Protein AF-0000000067796272 (afdb_homodimer)

InterPro domains:
  IPR003115 ParB-like, N-terminal domain [PF02195] (10-106)
  IPR003115 ParB-like, N-terminal domain [SM00470] (11-112)
  IPR016692 Sulfiredoxin [PIRSF017267] (1-113)
  IPR016692 Sulfiredoxin [PTHR21348] (9-110)
  IPR036086 ParB/Sulfiredoxin superfamily [SSF110849] (2-108)

pLDDT: mean 89.64, std 15.95, range [30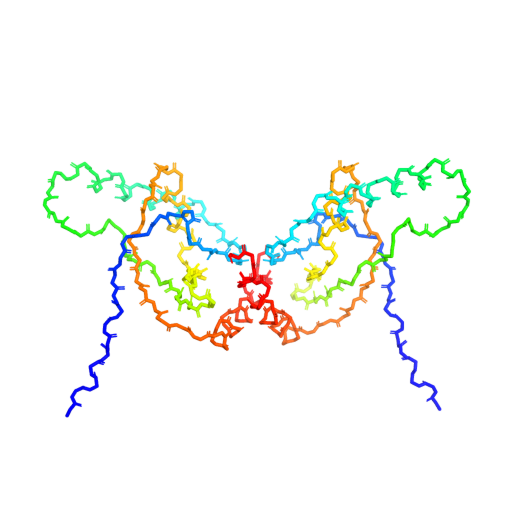.0, 98.56]

Secondary structure (DSSP, 8-state):
--------EEEEEEGGGEE--SPP---HHHHHHHHHHHHHHHH--------SSPPPEEEEEEETTEEEEE-SS-HHHHHHHHHTT-SEEEEEEEE--HHHHHHHHHHTHHHHHH--/--------EEEEEEGGGEE--SPP---HHHHHHHHHHHHHHHH--------SSPPPEEEEEEETTEEEEE-SS-HHHHHHHHHTT-SEEEEEEEE--HHHHHHHHHHTHHHHHH--

Foldseek 3Di:
DPPPPVFQDKDKDFLVQEDEPDDDDDDVVLLVVLLVLQVVVVPPPDPDPDHSDDAAEWEWEDDPNDIGIYGHDPVSVSVSCVVVVHGIGIHGYDYDDVVVVVVSVVVCVVVVVVSD/DPPPPVFQDKDKDFLVQEDEPDDDDDDVVLLVVLLVQQVVVVPPPDPDPDHSDDAAEWEWEDDPNDIGIYGHDDVSVSVSCVVVVHGIGMHGYDYDYVVVVVVSVVVCVVVVVVSD

Nearest PDB structures (foldseek):
  7lj1-assembly1_a  TM=8.981E-01  e=4.950E-09  Homo sapiens
  2rii-assembly1_X  TM=8.861E-01  e=3.570E-09  Homo sapiens
  3hy2-assembly1_Y  TM=8.897E-01  e=7.328E-09  Homo sapiens
  1yzs-assembly1_A  TM=8.764E-01  e=1.085E-08  Homo sapiens
  7ol9-assembly1_A  TM=6.503E-01  e=2.556E-04  Bacillus subtilis subsp. subtilis str. 168

Radius of gyration: 21.76 Å; Cα contacts (8 Å, |Δi|>4): 331; chains: 2; bounding box: 41×74×48 Å

Organism: Yarrowia lipolytica (strain CLIB 122 / E 150) (NCBI:txid284591)

Sequence (232 aa):
MSMQTTLAKTEYLPLKEVSRPIPPVLDEEKISKMIETLKAHEHKSSESDESALPPPDVLVIRRNGKTHYFAFGGCHRFQAYDRLNTDKILCRLIPCTVDQLKLYLGSSAETLLERIMSMQTTLAKTEYLPLKEVSRPIPPVLDEEKISKMIETLKAHEHKSSESDESALPPPDVLVIRRNGKTHYFAFGGCHRFQAYDRLNTDKILCRLIPCTVDQLKLYLGSSAETLLERI

Solvent-accessible surface area (backbone atoms only — not comparable to full-atom values): 13499 Å² total; per-residue (Å²): 130,78,80,70,69,76,69,61,52,68,48,74,36,54,52,89,62,50,41,57,57,61,78,74,84,82,53,69,68,61,22,50,53,50,39,51,47,46,54,54,47,70,66,46,80,69,83,66,90,64,68,73,60,83,55,39,62,26,38,33,34,77,54,96,91,38,80,42,40,38,30,90,58,49,57,50,59,53,50,26,39,52,76,68,68,48,61,60,42,58,27,28,42,38,83,45,53,68,69,54,47,17,49,56,41,17,65,42,42,62,59,63,60,63,74,100,130,78,78,70,69,75,69,62,54,69,49,73,37,54,52,89,63,51,42,57,58,61,77,74,85,82,52,67,68,62,23,50,52,50,39,52,47,46,54,53,46,69,66,45,81,68,84,65,90,64,68,73,60,84,54,40,63,27,39,33,35,76,55,97,91,38,80,43,40,39,32,91,58,51,57,52,58,52,50,27,40,53,76,68,68,48,61,60,41,59,26,28,43,38,83,47,52,69,69,55,47,17,50,57,41,18,66,43,42,61,60,63,60,62,74,104

Structure (mmCIF, N/CA/C/O backbone):
data_AF-0000000067796272-model_v1
#
loop_
_entity.id
_entity.type
_entity.pdbx_description
1 polymer Sulfiredoxin
#
loop_
_atom_site.group_PDB
_atom_site.id
_atom_site.type_symbol
_atom_site.label_atom_id
_atom_site.label_alt_id
_atom_site.label_comp_id
_atom_site.label_asym_id
_atom_site.label_entity_id
_atom_site.label_seq_id
_atom_site.pdbx_PDB_ins_code
_atom_site.Cartn_x
_atom_site.Cartn_y
_atom_site.Cartn_z
_atom_site.occupancy
_atom_site.B_iso_or_equiv
_atom_site.auth_seq_id
_atom_site.auth_comp_id
_atom_site.auth_asym_id
_atom_site.auth_atom_id
_atom_site.pdbx_PDB_model_num
ATOM 1 N N . MET A 1 1 ? 24.047 24.797 24.453 1 30.02 1 MET A N 1
ATOM 2 C CA . MET A 1 1 ? 23.703 24.719 23.031 1 30.02 1 MET A CA 1
ATOM 3 C C . MET A 1 1 ? 22.375 24 22.844 1 30.02 1 MET A C 1
ATOM 5 O O . MET A 1 1 ? 22.219 22.844 23.25 1 30.02 1 MET A O 1
ATOM 9 N N . SER A 1 2 ? 21.141 24.625 22.953 1 34.19 2 SER A N 1
ATOM 10 C CA . SER A 1 2 ? 19.797 24.094 22.859 1 34.19 2 SER A CA 1
ATOM 11 C C . SER A 1 2 ? 19.656 23.172 21.641 1 34.19 2 SER A C 1
ATOM 13 O O . SER A 1 2 ? 20.234 23.438 20.594 1 34.19 2 SER A O 1
ATOM 15 N N . MET A 1 3 ? 19.703 21.875 21.766 1 35.09 3 MET A N 1
ATOM 16 C CA . MET A 1 3 ? 19.453 20.984 20.641 1 35.09 3 MET A CA 1
ATOM 17 C C . MET A 1 3 ? 18.359 21.531 19.719 1 35.09 3 MET A C 1
ATOM 19 O O . MET A 1 3 ? 17.234 21.734 20.156 1 35.09 3 MET A O 1
ATOM 23 N N . GLN A 1 4 ? 18.578 22.5 18.906 1 36.41 4 GLN A N 1
ATOM 24 C CA . GLN A 1 4 ? 17.672 23.062 17.922 1 36.41 4 GLN A CA 1
ATOM 25 C C . GLN A 1 4 ? 16.891 21.969 17.203 1 36.41 4 GLN A C 1
ATOM 27 O O . GLN A 1 4 ? 17.469 21.125 16.516 1 36.41 4 GLN A O 1
ATOM 32 N N . THR A 1 5 ? 15.977 21.234 17.891 1 45.62 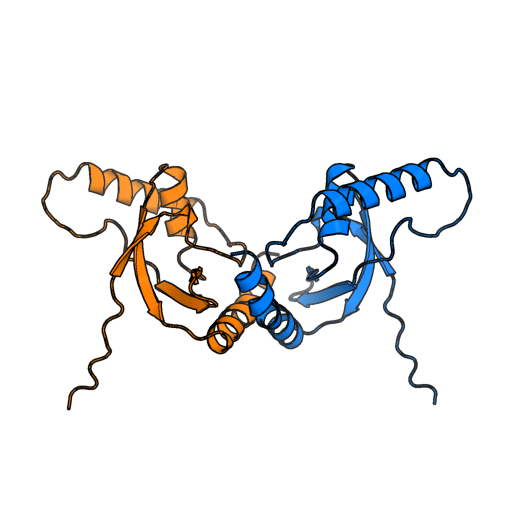5 THR A N 1
ATOM 33 C CA . THR A 1 5 ? 15.07 20.359 17.156 1 45.62 5 THR A CA 1
ATOM 34 C C . THR A 1 5 ? 14.781 20.938 15.766 1 45.62 5 THR A C 1
ATOM 36 O O . THR A 1 5 ? 14.227 22.031 15.641 1 45.62 5 THR A O 1
ATOM 39 N N . THR A 1 6 ? 15.719 21.016 14.93 1 47.69 6 THR A N 1
ATOM 40 C CA . THR A 1 6 ? 15.5 21.484 13.57 1 47.69 6 THR A CA 1
ATOM 41 C C . THR A 1 6 ? 14.047 21.297 13.148 1 47.69 6 THR A C 1
ATOM 43 O O . THR A 1 6 ? 13.531 20.172 13.195 1 47.69 6 THR A O 1
ATOM 46 N N . LEU A 1 7 ? 13.156 22.203 13.586 1 56.09 7 LEU A N 1
ATOM 47 C CA . LEU A 1 7 ? 11.719 22.266 13.352 1 56.09 7 LEU A CA 1
ATOM 48 C C . LEU A 1 7 ? 11.375 21.797 11.945 1 56.09 7 LEU A C 1
ATOM 50 O O . LEU A 1 7 ? 11.984 22.234 10.969 1 56.09 7 LEU A O 1
ATOM 54 N N . ALA A 1 8 ? 10.734 20.656 11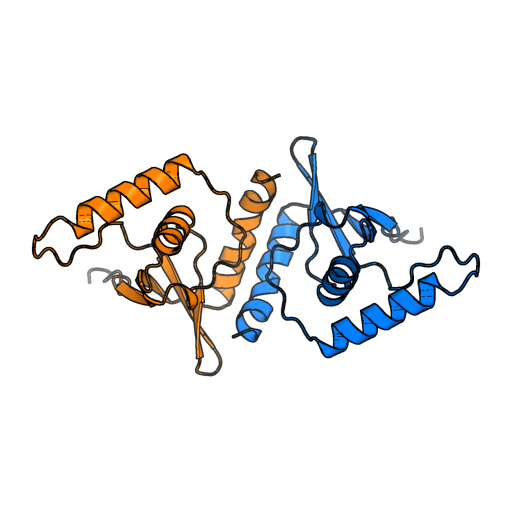.867 1 69.38 8 ALA A N 1
ATOM 55 C CA . ALA A 1 8 ? 10.242 20.172 10.586 1 69.38 8 ALA A CA 1
ATOM 56 C C . ALA A 1 8 ? 9.594 21.297 9.781 1 69.38 8 ALA A C 1
ATOM 58 O O . ALA A 1 8 ? 8.836 22.094 10.328 1 69.38 8 ALA A O 1
ATOM 59 N N . LYS A 1 9 ? 10.195 21.656 8.656 1 90.25 9 LYS A N 1
ATOM 60 C CA . LYS A 1 9 ? 9.648 22.609 7.688 1 90.25 9 LYS A CA 1
ATOM 61 C C . LYS A 1 9 ? 8.25 22.188 7.238 1 90.25 9 LYS A C 1
ATOM 63 O O . LYS A 1 9 ? 7.977 21 7.062 1 90.25 9 LYS A O 1
ATOM 68 N N . THR A 1 10 ? 7.324 23.109 7.312 1 95.69 10 THR A N 1
ATOM 69 C CA . THR A 1 10 ? 6.004 22.844 6.746 1 95.69 10 THR A CA 1
ATOM 70 C C . THR A 1 10 ? 5.914 23.391 5.324 1 95.69 10 THR A C 1
ATOM 72 O O . THR A 1 10 ? 6.461 24.453 5.023 1 95.69 10 THR A O 1
ATOM 75 N N . GLU A 1 11 ? 5.281 22.719 4.461 1 96.5 11 GLU A N 1
ATOM 76 C CA . GLU A 1 11 ? 5.125 23.094 3.057 1 96.5 11 GLU A CA 1
ATOM 77 C C . GLU A 1 11 ? 3.822 22.547 2.482 1 96.5 11 GLU A C 1
ATOM 79 O O . GLU A 1 11 ? 3.402 21.438 2.826 1 96.5 11 GLU A O 1
ATOM 84 N N . TYR A 1 12 ? 3.174 23.344 1.67 1 96.38 12 TYR A N 1
ATOM 85 C CA . TYR A 1 12 ? 2.035 22.812 0.921 1 96.38 12 TYR A CA 1
ATOM 86 C C . TYR A 1 12 ? 2.496 21.906 -0.214 1 96.38 12 TYR A C 1
ATOM 88 O O . TYR A 1 12 ? 3.361 22.297 -1.008 1 96.38 12 TYR A O 1
ATOM 96 N N . LEU A 1 13 ? 2 20.75 -0.257 1 97.69 13 LEU A N 1
ATOM 97 C CA . LEU A 1 13 ? 2.301 19.797 -1.314 1 97.69 13 LEU A CA 1
ATOM 98 C C . LEU A 1 13 ? 1.044 19.438 -2.104 1 97.69 13 LEU A C 1
ATOM 100 O O . LEU A 1 13 ? -0.046 19.344 -1.532 1 97.69 13 LEU A O 1
ATOM 104 N N . PRO A 1 14 ? 1.211 19.266 -3.457 1 97.75 14 PRO A N 1
ATOM 105 C CA . PRO A 1 14 ? 0.092 18.641 -4.156 1 97.75 14 PRO A CA 1
ATOM 106 C C . PRO A 1 14 ? -0.288 17.281 -3.561 1 97.75 14 PRO A C 1
ATOM 108 O O . PRO A 1 14 ? 0.589 16.484 -3.23 1 97.75 14 PRO A O 1
ATOM 111 N N . LEU A 1 15 ? -1.605 17 -3.361 1 97.69 15 LEU A N 1
ATOM 112 C CA . LEU A 1 15 ? -2.086 15.758 -2.785 1 97.69 15 LEU A CA 1
ATOM 113 C C . LEU A 1 15 ? -1.56 14.562 -3.568 1 97.69 15 LEU A C 1
ATOM 115 O O . LEU A 1 15 ? -1.148 13.555 -2.979 1 97.69 15 LEU A O 1
ATOM 119 N N . LYS A 1 16 ? -1.487 14.672 -4.852 1 95.62 16 LYS A N 1
ATOM 120 C CA . LYS A 1 16 ? -1.123 13.578 -5.742 1 95.62 16 LYS A CA 1
ATOM 121 C C . LYS A 1 16 ? 0.359 13.234 -5.617 1 95.62 16 LYS A C 1
ATOM 123 O O . LYS A 1 16 ? 0.802 12.188 -6.09 1 95.62 16 LYS A O 1
ATOM 128 N N . GLU A 1 17 ? 1.171 14.086 -5.016 1 96.62 17 GLU A N 1
ATOM 129 C CA . GLU A 1 17 ? 2.611 13.867 -4.914 1 96.62 17 GLU A CA 1
ATOM 130 C C . GLU A 1 17 ? 2.965 13.102 -3.639 1 96.62 17 GLU A C 1
ATOM 132 O O . GLU A 1 17 ? 4.086 12.609 -3.494 1 96.62 17 GLU A O 1
ATOM 137 N N . VAL A 1 18 ? 2.031 13.031 -2.736 1 97.81 18 VAL A N 1
ATOM 138 C CA . VAL A 1 18 ? 2.295 12.344 -1.478 1 97.81 18 VAL A CA 1
ATOM 139 C C . VAL A 1 18 ? 1.842 10.891 -1.579 1 97.81 18 VAL A C 1
ATOM 141 O O . VAL A 1 18 ? 0.644 10.609 -1.679 1 97.81 18 VAL A O 1
ATOM 144 N N . SER A 1 19 ? 2.814 10.031 -1.526 1 96.62 19 SER A N 1
ATOM 145 C CA . SER A 1 19 ? 2.527 8.602 -1.591 1 96.62 19 SER A CA 1
ATOM 146 C C . SER A 1 19 ? 2.076 8.07 -0.235 1 96.62 19 SER A C 1
ATOM 148 O O . SER A 1 19 ? 2.715 8.336 0.786 1 96.62 19 SER A O 1
ATOM 150 N N . ARG A 1 20 ? 1.036 7.297 -0.182 1 96.69 20 ARG A N 1
ATOM 151 C CA . ARG A 1 20 ? 0.505 6.594 0.982 1 96.69 20 ARG A CA 1
ATOM 152 C C . ARG A 1 20 ? 0.464 5.09 0.744 1 96.69 20 ARG A C 1
ATOM 154 O O . ARG A 1 20 ? -0.59 4.535 0.426 1 96.69 20 ARG A O 1
ATOM 161 N N . PRO A 1 21 ? 1.587 4.461 0.915 1 95.94 21 PRO A N 1
ATOM 162 C CA . PRO A 1 21 ? 1.746 3.107 0.378 1 95.94 21 PRO A CA 1
ATOM 163 C C . PRO A 1 21 ? 0.958 2.064 1.165 1 95.94 21 PRO A C 1
ATOM 165 O O . PRO A 1 21 ? 0.775 0.938 0.694 1 95.94 21 PRO A O 1
ATOM 168 N N . ILE A 1 22 ? 0.541 2.381 2.367 1 95.38 22 ILE A N 1
ATOM 169 C CA . ILE A 1 22 ? -0.188 1.426 3.193 1 95.38 22 ILE A CA 1
ATOM 170 C C . ILE A 1 22 ? -1.687 1.703 3.104 1 95.38 22 ILE A C 1
ATOM 172 O O . ILE A 1 22 ? -2.141 2.805 3.42 1 95.38 22 ILE A O 1
ATOM 176 N N . PRO A 1 23 ? -2.402 0.754 2.594 1 92.44 23 PRO A N 1
ATOM 177 C CA . PRO A 1 23 ? -3.848 0.979 2.541 1 92.44 23 PRO A CA 1
ATOM 178 C C . PRO A 1 23 ? -4.426 1.415 3.885 1 92.44 23 PRO A C 1
ATOM 180 O O . PRO A 1 23 ? -4.145 0.796 4.914 1 92.44 23 PRO A O 1
ATOM 183 N N . PRO A 1 24 ? -5.219 2.426 3.859 1 87.75 24 PRO A N 1
ATOM 184 C CA . PRO A 1 24 ? -5.699 2.996 5.117 1 87.75 24 PRO A CA 1
ATOM 185 C C . PRO A 1 24 ? -6.883 2.225 5.699 1 87.75 24 PRO A C 1
ATOM 187 O O . PRO A 1 24 ? -7.57 1.503 4.973 1 87.75 24 PRO A O 1
ATOM 190 N N . VAL A 1 25 ? -6.98 2.266 6.957 1 86.06 25 VAL A N 1
ATOM 191 C CA . VAL A 1 25 ? -8.227 1.929 7.641 1 86.06 25 VAL A CA 1
ATOM 192 C C . VAL A 1 25 ? -9.062 3.189 7.84 1 86.06 25 VAL A C 1
ATOM 194 O O . VAL A 1 25 ? -8.711 4.055 8.648 1 86.06 25 VAL A O 1
ATOM 197 N N . LEU A 1 26 ? -10.203 3.32 7.129 1 92.56 26 LEU A N 1
ATOM 198 C CA . LEU A 1 26 ? -10.922 4.59 7.098 1 92.56 26 LEU A CA 1
ATOM 199 C C . LEU A 1 26 ? -12.164 4.535 7.977 1 92.56 26 LEU A C 1
ATOM 201 O O . LEU A 1 26 ? -12.812 3.492 8.07 1 92.56 26 LEU A O 1
ATOM 205 N N . ASP A 1 27 ? -12.414 5.57 8.641 1 96.06 27 ASP A N 1
ATOM 206 C CA . ASP A 1 27 ? -13.609 5.848 9.43 1 96.06 27 ASP A CA 1
ATOM 207 C C . ASP A 1 27 ? -14.406 7 8.828 1 96.06 27 ASP A C 1
ATOM 209 O O . ASP A 1 27 ? -14.016 8.164 8.953 1 96.06 27 ASP A O 1
ATOM 213 N N . GLU A 1 28 ? -15.539 6.684 8.289 1 97.62 28 GLU A N 1
ATOM 214 C CA . GLU A 1 28 ? -16.312 7.668 7.531 1 97.62 28 GLU A CA 1
ATOM 215 C C . GLU A 1 28 ? -16.766 8.812 8.422 1 97.62 28 GLU A C 1
ATOM 217 O O . GLU A 1 28 ? -16.859 9.961 7.977 1 97.62 28 GLU A O 1
ATOM 222 N N . GLU A 1 29 ? -17.125 8.523 9.617 1 98.31 29 GLU A N 1
ATOM 223 C CA . GLU A 1 29 ? -17.547 9.578 10.539 1 98.31 29 GLU A CA 1
ATOM 224 C C . GLU A 1 29 ? -16.422 10.57 10.805 1 98.31 29 GLU A C 1
ATOM 226 O O . GLU A 1 29 ? -16.641 11.781 10.805 1 98.31 29 GLU A O 1
ATOM 231 N N . LYS A 1 30 ? -15.242 10.008 11.062 1 97.94 30 LYS A N 1
ATOM 232 C CA . LYS A 1 30 ? -14.094 10.883 11.281 1 97.94 30 LYS A CA 1
ATOM 233 C C . LYS A 1 30 ? -13.812 11.742 10.047 1 97.94 30 LYS A C 1
ATOM 235 O O . LYS A 1 30 ? -13.562 12.945 10.164 1 97.94 30 LYS A O 1
ATOM 240 N N . ILE A 1 31 ? -13.883 11.164 8.891 1 98.5 31 ILE A N 1
ATOM 241 C CA . ILE A 1 31 ? -13.641 11.875 7.648 1 98.5 31 ILE A CA 1
ATOM 242 C C . ILE A 1 31 ? -14.672 12.992 7.484 1 98.5 31 ILE A C 1
ATOM 244 O O . ILE A 1 31 ? -14.32 14.125 7.148 1 98.5 31 ILE A O 1
ATOM 248 N N . SER A 1 32 ? -15.891 12.703 7.742 1 98.44 32 SER A N 1
ATOM 249 C CA . SER A 1 32 ? -16.969 13.68 7.609 1 98.44 32 SER A CA 1
ATOM 250 C C . SER A 1 32 ? -16.75 14.867 8.531 1 98.44 32 SER A C 1
ATOM 252 O O . SER A 1 32 ? -16.969 16.016 8.141 1 98.44 32 SER A O 1
ATOM 254 N N . LYS A 1 33 ? -16.375 14.609 9.719 1 98.31 33 LYS A N 1
ATOM 255 C CA . LYS A 1 33 ? -16.078 15.68 10.664 1 98.31 33 LYS A CA 1
ATOM 256 C C . LYS A 1 33 ? -14.961 16.578 10.148 1 98.31 33 LYS A C 1
ATOM 258 O O . LYS A 1 33 ? -15.016 17.797 10.281 1 98.31 33 LYS A O 1
ATOM 263 N N . MET A 1 34 ? -13.938 15.93 9.602 1 98 34 MET A N 1
ATOM 264 C CA . MET A 1 34 ? -12.828 16.703 9.055 1 98 34 MET A CA 1
ATOM 265 C C . MET A 1 34 ? -13.281 17.562 7.883 1 98 34 MET A C 1
ATOM 267 O O . MET A 1 34 ? -12.867 18.719 7.75 1 98 34 MET A O 1
ATOM 271 N N . ILE A 1 35 ? -14.133 17.047 7.035 1 98.12 35 ILE A N 1
ATOM 272 C CA . ILE A 1 35 ? -14.664 17.781 5.898 1 98.12 35 ILE A CA 1
ATOM 273 C C . ILE A 1 35 ? -15.43 19.016 6.395 1 98.12 35 ILE A C 1
ATOM 275 O O . ILE A 1 35 ? -15.266 20.109 5.855 1 98.12 35 ILE A O 1
ATOM 279 N N . GLU A 1 36 ? -16.219 18.828 7.398 1 97.5 36 GLU A N 1
ATOM 280 C CA . GLU A 1 36 ? -16.953 19.938 7.973 1 97.5 36 GLU A CA 1
ATOM 281 C C . GLU A 1 36 ? -16.016 21.016 8.492 1 97.5 36 GLU A C 1
ATOM 283 O O . GLU A 1 36 ? -16.266 22.219 8.297 1 97.5 36 GLU A O 1
ATOM 288 N N . THR A 1 37 ? -14.992 20.594 9.188 1 96.5 37 THR A N 1
ATOM 289 C CA . THR A 1 37 ? -13.984 21.516 9.695 1 96.5 37 THR A CA 1
ATOM 290 C C . THR A 1 37 ? -13.352 22.312 8.547 1 96.5 37 THR A C 1
ATOM 292 O O . THR A 1 37 ? -13.18 23.516 8.641 1 96.5 37 THR A O 1
ATOM 295 N N . LEU A 1 38 ? -13.008 21.688 7.5 1 95.88 38 LEU A N 1
ATOM 296 C CA . LEU A 1 38 ? -12.375 22.312 6.348 1 95.88 38 LEU A CA 1
ATOM 297 C C . LEU A 1 38 ? -13.32 23.328 5.695 1 95.88 38 LEU A C 1
ATOM 299 O O . LEU A 1 38 ? -12.914 24.438 5.355 1 95.88 38 LEU A O 1
ATOM 303 N N . LYS A 1 39 ? -14.547 23 5.578 1 94.56 39 LYS A N 1
ATOM 304 C CA . LYS A 1 39 ? -15.539 23.875 4.965 1 94.56 39 LYS A CA 1
ATOM 305 C C . LYS A 1 39 ? -15.773 25.125 5.816 1 94.56 39 LYS A C 1
ATOM 307 O O . LYS A 1 39 ? -15.898 26.219 5.285 1 94.56 39 LYS A O 1
ATOM 312 N N . ALA A 1 40 ? -15.859 24.922 7.055 1 94 40 ALA A N 1
ATOM 313 C CA . ALA A 1 40 ? -16.047 26.047 7.969 1 94 40 ALA A CA 1
ATOM 314 C C . ALA A 1 40 ? -14.875 27.016 7.91 1 94 40 ALA A C 1
ATOM 316 O O . ALA A 1 40 ? -15.047 28.234 8.031 1 94 40 ALA A O 1
ATOM 317 N N . HIS A 1 41 ? -13.766 26.469 7.801 1 91.5 41 HIS A N 1
ATOM 318 C CA . HIS A 1 41 ? -12.547 27.281 7.73 1 91.5 41 HIS A CA 1
ATOM 319 C C . HIS A 1 41 ? -12.516 28.109 6.457 1 91.5 41 HIS A C 1
ATOM 321 O O . HIS A 1 41 ? -12.008 29.234 6.461 1 91.5 41 HIS A O 1
ATOM 327 N N . GLU A 1 42 ? -12.906 27.578 5.344 1 85.06 42 GLU A N 1
ATOM 328 C CA . GLU A 1 42 ? -12.961 28.297 4.074 1 85.06 42 GLU A CA 1
ATOM 329 C C . GLU A 1 42 ? -13.859 29.531 4.18 1 85.06 42 GLU A C 1
ATOM 331 O O . GLU A 1 42 ? -13.609 30.547 3.525 1 85.06 42 GLU A O 1
ATOM 336 N N . HIS A 1 43 ? -14.914 29.406 4.859 1 82.19 43 HIS A N 1
ATOM 337 C CA . HIS A 1 43 ? -15.891 30.484 4.984 1 82.19 43 HIS A CA 1
ATOM 338 C C . HIS A 1 43 ? -15.406 31.562 5.938 1 82.19 43 HIS A C 1
ATOM 340 O O . HIS A 1 43 ? -15.906 32.688 5.914 1 82.19 43 HIS A O 1
ATOM 346 N N . LYS A 1 44 ? -14.68 31.109 6.883 1 76.06 44 LYS A N 1
ATOM 347 C CA . LYS A 1 44 ? -14.172 32.094 7.82 1 76.06 44 LYS A CA 1
ATOM 348 C C . LYS A 1 44 ? -13.148 33.031 7.152 1 76.06 44 LYS A C 1
ATOM 350 O O . LYS A 1 44 ? -12.367 32.562 6.309 1 76.06 44 LYS A O 1
ATOM 355 N N . SER A 1 45 ? -13.633 34.188 6.598 1 60.41 45 SER A N 1
ATOM 356 C CA . SER A 1 45 ? -12.906 35.25 5.93 1 60.41 45 SER A CA 1
ATOM 357 C C . SER A 1 45 ? -11.539 35.469 6.559 1 60.41 45 SER A C 1
ATOM 359 O O . SER A 1 45 ? -10.758 36.312 6.098 1 60.41 45 SER A O 1
ATOM 361 N N . SER A 1 46 ? -11.422 35.125 7.953 1 56.19 46 SER A N 1
ATOM 362 C CA . SER A 1 46 ? -10.297 35.719 8.656 1 56.19 46 SER A CA 1
ATOM 363 C C . SER A 1 46 ? -8.969 35.156 8.156 1 56.19 46 SER A C 1
ATOM 365 O O . SER A 1 46 ? -8.93 34.031 7.613 1 56.19 46 SER A O 1
ATOM 367 N N . GLU A 1 47 ? -7.898 36.062 8.023 1 55.69 47 GLU A N 1
ATOM 368 C CA . GLU A 1 47 ? -6.477 36.156 7.695 1 55.69 47 GLU A CA 1
ATOM 369 C C . GLU A 1 47 ? -5.676 35.031 8.328 1 55.69 47 GLU A C 1
ATOM 371 O O . GLU A 1 47 ? -4.445 35.094 8.359 1 55.69 47 GLU A O 1
ATOM 376 N N . SER A 1 48 ? -6.289 34.188 9.055 1 61.19 48 SER A N 1
ATOM 377 C CA . SER A 1 48 ? -5.281 33.375 9.734 1 61.19 48 SER A CA 1
ATOM 378 C C . SER A 1 48 ? -4.641 32.375 8.781 1 61.19 48 SER A C 1
ATOM 380 O O . SER A 1 48 ? -5.336 31.719 8.008 1 61.19 48 SER A O 1
ATOM 382 N N . ASP A 1 49 ? -3.387 32.5 8.445 1 65.81 49 ASP A N 1
ATOM 383 C CA . ASP A 1 49 ? -2.473 31.672 7.676 1 65.81 49 ASP A CA 1
ATOM 384 C C . ASP A 1 49 ? -2.43 30.25 8.227 1 65.81 49 ASP A C 1
ATOM 386 O O . ASP A 1 49 ? -1.654 29.422 7.75 1 65.81 49 ASP A O 1
ATOM 390 N N . GLU A 1 50 ? -3.471 30.109 9.188 1 83.31 50 GLU A N 1
ATOM 391 C CA . GLU A 1 50 ? -3.361 28.797 9.812 1 83.31 50 GLU A CA 1
ATOM 392 C C . GLU A 1 50 ? -4.152 27.75 9.047 1 83.31 50 GLU A C 1
ATOM 394 O O . GLU A 1 50 ? -5.238 28.031 8.531 1 83.31 50 GLU A O 1
ATOM 399 N N . SER A 1 51 ? -3.645 26.625 8.883 1 88.62 51 SER A N 1
ATOM 400 C CA . SER A 1 51 ? -4.305 25.516 8.188 1 88.62 51 SER A CA 1
ATOM 401 C C . SER A 1 51 ? -5.504 25 8.984 1 88.62 51 SER A C 1
ATOM 403 O O . SER A 1 51 ? -5.5 25.047 10.219 1 88.62 51 SER A O 1
ATOM 405 N N . ALA A 1 52 ? -6.523 24.703 8.328 1 91.62 52 ALA A N 1
ATOM 406 C CA . ALA A 1 52 ? -7.766 24.234 8.93 1 91.62 52 ALA A CA 1
ATOM 407 C C . ALA A 1 52 ? -7.523 22.969 9.758 1 91.62 52 ALA A C 1
ATOM 409 O O . ALA A 1 52 ? -8.148 22.781 10.805 1 91.62 52 ALA A O 1
ATOM 410 N N . LEU A 1 53 ? -6.68 22.094 9.367 1 96.38 53 LEU A N 1
ATOM 411 C CA . LEU A 1 53 ? -6.273 20.875 10.07 1 96.38 53 LEU A CA 1
ATOM 412 C C . LEU A 1 53 ? -4.773 20.891 10.344 1 96.38 53 LEU A C 1
ATOM 414 O O . LEU A 1 53 ? -4.004 21.484 9.586 1 96.38 53 LEU A O 1
ATOM 418 N N . PRO A 1 54 ? -4.332 20.203 11.453 1 96.31 54 PRO A N 1
ATOM 419 C CA . PRO A 1 54 ? -2.887 20.078 11.656 1 96.31 54 PRO A CA 1
ATOM 420 C C . PRO A 1 54 ? -2.18 19.391 10.492 1 96.31 54 PRO A C 1
ATOM 422 O O . PRO A 1 54 ? -2.723 18.453 9.906 1 96.31 54 PRO A O 1
ATOM 425 N N . PRO A 1 55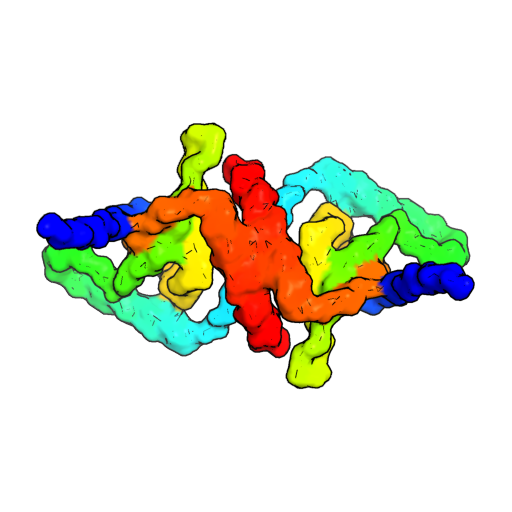 ? -1.008 19.875 10.203 1 97.12 55 PRO A N 1
ATOM 426 C CA . PRO A 1 55 ? -0.272 19.25 9.102 1 97.12 55 PRO A CA 1
ATOM 427 C C . PRO A 1 55 ? 0.138 17.812 9.414 1 97.12 55 PRO A C 1
ATOM 429 O O . PRO A 1 55 ? 0.674 17.531 10.492 1 97.12 55 PRO A O 1
ATOM 432 N N . PRO A 1 56 ? -0.146 16.875 8.539 1 97.69 56 PRO A N 1
ATOM 433 C CA . PRO A 1 56 ? 0.392 15.531 8.742 1 97.69 56 PRO A CA 1
ATOM 434 C C . PRO A 1 56 ? 1.904 15.469 8.539 1 97.69 56 PRO A C 1
ATOM 436 O O . PRO A 1 56 ? 2.469 16.281 7.801 1 97.69 56 PRO A O 1
ATOM 439 N N . ASP A 1 57 ? 2.545 14.5 9.109 1 97.75 57 ASP A N 1
ATOM 440 C CA . ASP A 1 57 ? 3.955 14.211 8.867 1 97.75 57 ASP A CA 1
ATOM 441 C C . ASP A 1 57 ? 4.152 13.516 7.527 1 97.75 57 ASP A C 1
ATOM 443 O O . ASP A 1 57 ? 3.447 12.555 7.215 1 97.75 57 ASP A O 1
ATOM 447 N N . VAL A 1 58 ? 5.129 14.016 6.797 1 98.44 58 VAL A N 1
ATOM 448 C CA . VAL A 1 58 ? 5.492 13.438 5.504 1 98.44 58 VAL A CA 1
ATOM 449 C C . VAL A 1 58 ? 6.996 13.18 5.457 1 98.44 58 VAL A C 1
ATOM 451 O O . VAL A 1 58 ? 7.797 14.086 5.719 1 98.44 58 VAL A O 1
ATOM 454 N N . LEU A 1 59 ? 7.34 11.992 5.176 1 98.19 59 LEU A N 1
ATOM 455 C CA . LEU A 1 59 ? 8.742 11.625 5.016 1 98.19 59 LEU A CA 1
ATOM 456 C C . LEU A 1 59 ? 9.273 12.086 3.664 1 98.19 59 LEU A C 1
ATOM 458 O O . LEU A 1 59 ? 8.609 11.922 2.639 1 98.19 59 LEU A O 1
ATOM 462 N N . VAL A 1 60 ? 10.391 12.656 3.703 1 98.12 60 VAL A N 1
ATOM 463 C CA . VAL A 1 60 ? 11.031 13.141 2.488 1 98.12 60 VAL A CA 1
ATOM 464 C C . VAL A 1 60 ? 12.312 12.352 2.23 1 98.12 60 VAL A C 1
ATOM 466 O O . VAL A 1 60 ? 13.203 12.305 3.082 1 98.12 60 VAL A O 1
ATOM 469 N N . ILE A 1 61 ? 12.391 11.812 1.101 1 97.5 61 ILE A N 1
ATOM 470 C CA . ILE A 1 61 ? 13.562 11.047 0.712 1 97.5 61 ILE A CA 1
ATOM 471 C C . ILE A 1 61 ? 14.07 11.523 -0.646 1 97.5 61 ILE A C 1
ATOM 473 O O . ILE A 1 61 ? 13.289 11.68 -1.588 1 97.5 61 ILE A O 1
ATOM 477 N N . ARG A 1 62 ? 15.289 11.805 -0.688 1 95 62 ARG A N 1
ATOM 478 C CA . ARG A 1 62 ? 15.914 12.164 -1.954 1 95 62 ARG A CA 1
ATOM 479 C C . ARG A 1 62 ? 16.688 10.984 -2.539 1 95 62 ARG A C 1
ATOM 481 O O . ARG A 1 62 ? 17.531 10.391 -1.865 1 95 62 ARG A O 1
ATOM 488 N N . ARG A 1 63 ? 16.297 10.633 -3.676 1 93.31 63 ARG A N 1
ATOM 489 C CA . ARG A 1 63 ? 16.938 9.523 -4.375 1 93.31 63 ARG A CA 1
ATOM 490 C C . ARG A 1 63 ? 17.125 9.844 -5.852 1 93.31 63 ARG A C 1
ATOM 492 O O . ARG A 1 63 ? 16.172 10.203 -6.547 1 93.31 63 ARG A O 1
ATOM 499 N N . ASN A 1 64 ? 18.406 9.719 -6.379 1 92.62 64 ASN A N 1
ATOM 500 C CA . ASN A 1 64 ? 18.75 9.945 -7.781 1 92.62 64 ASN A CA 1
ATOM 501 C C . ASN A 1 64 ? 18.25 11.312 -8.266 1 92.62 64 ASN A C 1
ATOM 503 O O . ASN A 1 64 ? 17.656 11.414 -9.336 1 92.62 64 ASN A O 1
ATOM 507 N N . GLY A 1 65 ? 18.328 12.25 -7.41 1 92.75 65 GLY A N 1
ATOM 508 C CA . GLY A 1 65 ? 18.016 13.625 -7.762 1 92.75 65 GLY A CA 1
ATOM 509 C C . GLY A 1 65 ? 16.531 13.93 -7.691 1 92.75 65 GLY A C 1
ATOM 510 O O . GLY A 1 65 ? 16.094 15.039 -8 1 92.75 65 GLY A O 1
ATOM 511 N N . LYS A 1 66 ? 15.82 12.938 -7.312 1 94.94 66 LYS A N 1
ATOM 512 C CA . LYS A 1 66 ? 14.375 13.117 -7.191 1 94.94 66 LYS A CA 1
ATOM 513 C C . LYS A 1 66 ? 13.945 13.133 -5.727 1 94.94 66 LYS A C 1
ATOM 515 O O . LYS A 1 66 ? 14.531 12.43 -4.898 1 94.94 66 LYS A O 1
ATOM 520 N N . THR A 1 67 ? 13.023 13.93 -5.422 1 96.44 67 THR A N 1
ATOM 521 C CA . THR A 1 67 ? 12.453 13.977 -4.082 1 96.44 67 THR A CA 1
ATOM 522 C C . THR A 1 67 ? 11.164 13.172 -4.008 1 96.44 67 THR A C 1
ATOM 524 O O . THR A 1 67 ? 10.281 13.32 -4.863 1 96.44 67 THR A O 1
ATOM 527 N N . HIS A 1 68 ? 11.141 12.352 -3.027 1 97.19 68 HIS A N 1
ATOM 528 C CA . HIS A 1 68 ? 9.961 11.523 -2.791 1 97.19 68 HIS A CA 1
ATOM 529 C C . HIS A 1 68 ? 9.297 11.883 -1.465 1 97.19 68 HIS A C 1
ATOM 531 O O . HIS A 1 68 ? 9.977 12.141 -0.471 1 97.19 68 HIS A O 1
ATOM 537 N N . TYR A 1 69 ? 7.953 11.812 -1.457 1 98 69 TYR A N 1
ATOM 538 C CA . TYR A 1 69 ? 7.156 12.117 -0.272 1 98 69 TYR A CA 1
ATOM 539 C C . TYR A 1 69 ? 6.281 10.93 0.116 1 98 69 TYR A C 1
ATOM 541 O O . TYR A 1 69 ? 5.543 10.398 -0.715 1 98 69 TYR A O 1
ATOM 549 N N . PHE A 1 70 ? 6.352 10.523 1.403 1 98.06 70 PHE A N 1
ATOM 550 C CA . PHE A 1 70 ? 5.566 9.398 1.885 1 98.06 70 PHE A CA 1
ATOM 551 C C . PHE A 1 70 ? 4.805 9.766 3.152 1 98.06 70 PHE A C 1
ATOM 553 O O . PHE A 1 70 ? 5.371 10.375 4.062 1 98.06 70 PHE A O 1
ATOM 560 N N . ALA A 1 71 ? 3.59 9.383 3.207 1 97.62 71 ALA A N 1
ATOM 561 C CA . ALA A 1 71 ? 2.824 9.508 4.445 1 97.62 71 ALA A CA 1
ATOM 562 C C . ALA A 1 71 ? 2.338 8.148 4.934 1 97.62 71 ALA A C 1
ATOM 564 O O . ALA A 1 71 ? 1.925 7.305 4.137 1 97.62 71 ALA A O 1
ATOM 565 N N . PHE A 1 72 ? 2.398 7.98 6.27 1 97.06 72 PHE A N 1
ATOM 566 C CA . PHE A 1 72 ? 1.961 6.742 6.898 1 97.06 72 PHE A CA 1
ATOM 567 C C . PHE A 1 72 ? 0.834 7.008 7.891 1 97.06 72 PHE A C 1
ATOM 569 O O . PHE A 1 72 ? 0.28 6.074 8.477 1 97.06 72 PHE A O 1
ATOM 576 N N . GLY A 1 73 ? 0.573 8.195 8.055 1 95.44 73 GLY A N 1
ATOM 577 C CA . GLY A 1 73 ? -0.519 8.672 8.891 1 95.44 73 GLY A CA 1
ATOM 578 C C . GLY A 1 73 ? -1.352 9.75 8.227 1 95.44 73 GLY A C 1
ATOM 579 O O . GLY A 1 73 ? -1.148 10.062 7.051 1 95.44 73 GLY A O 1
ATOM 580 N N . GLY A 1 74 ? -2.314 10.109 9 1 96.75 74 GLY A N 1
ATOM 581 C CA . GLY A 1 74 ? -3.141 11.188 8.469 1 96.75 74 GLY A CA 1
ATOM 582 C C . GLY A 1 74 ? -4.098 10.727 7.387 1 96.75 74 GLY A C 1
ATOM 583 O O . GLY A 1 74 ? -4.625 11.539 6.629 1 96.75 74 GLY A O 1
ATOM 584 N N . CYS A 1 75 ? -4.418 9.531 7.32 1 95.81 75 CYS A N 1
ATOM 585 C CA . CYS A 1 75 ? -5.191 8.969 6.215 1 95.81 75 CYS A CA 1
ATOM 586 C C . CYS A 1 75 ? -6.57 9.617 6.133 1 95.81 75 CYS A C 1
ATOM 588 O O . CYS A 1 75 ? -7.051 9.922 5.039 1 95.81 75 CYS A O 1
ATOM 590 N N . HIS A 1 76 ? -7.18 9.836 7.281 1 97.44 76 HIS A N 1
ATOM 591 C CA . HIS A 1 76 ? -8.477 10.5 7.266 1 97.44 76 HIS A CA 1
ATOM 592 C C . HIS A 1 76 ? -8.359 11.938 6.773 1 97.44 76 HIS A C 1
ATOM 594 O O . HIS A 1 76 ? -9.242 12.43 6.066 1 97.44 76 HIS A O 1
ATOM 600 N N . ARG A 1 77 ? -7.309 12.617 7.082 1 97.88 77 ARG A N 1
ATOM 601 C CA . ARG A 1 77 ? -7.082 13.977 6.59 1 97.88 77 ARG A CA 1
ATOM 602 C C . ARG A 1 77 ? -6.91 13.984 5.074 1 97.88 77 ARG A C 1
ATOM 604 O O . ARG A 1 77 ? -7.551 14.781 4.379 1 97.88 77 ARG A O 1
ATOM 611 N N . PHE A 1 78 ? -6.152 13.078 4.582 1 97.5 78 PHE A N 1
ATOM 612 C CA . PHE A 1 78 ? -5.949 12.984 3.141 1 97.5 78 PHE A CA 1
ATOM 613 C C . PHE A 1 78 ? -7.266 12.711 2.422 1 97.5 78 PHE A C 1
ATOM 615 O O . PHE A 1 78 ? -7.555 13.312 1.39 1 97.5 78 PHE A O 1
ATOM 622 N N . GLN A 1 79 ? -8 11.805 2.975 1 97.5 79 GLN A N 1
ATOM 623 C CA . GLN A 1 79 ? -9.289 11.484 2.367 1 97.5 79 GLN A CA 1
ATOM 624 C C . GLN A 1 79 ? -10.211 12.703 2.369 1 97.5 79 GLN A C 1
ATOM 626 O O . GLN A 1 79 ? -10.938 12.945 1.398 1 97.5 79 GLN A O 1
ATOM 631 N N . ALA A 1 80 ? -10.195 13.391 3.438 1 98.19 80 ALA A N 1
ATOM 632 C CA . ALA A 1 80 ? -11.039 14.586 3.525 1 98.19 80 ALA A CA 1
ATOM 633 C C . ALA A 1 80 ? -10.672 15.594 2.441 1 98.19 80 ALA A C 1
ATOM 635 O O . ALA A 1 80 ? -11.547 16.109 1.744 1 98.19 80 ALA A O 1
ATOM 636 N N . TYR A 1 81 ? -9.398 15.875 2.256 1 97.69 81 TYR A N 1
ATOM 637 C CA . TYR A 1 81 ? -8.945 16.797 1.23 1 97.69 81 TYR A CA 1
ATOM 638 C C . TYR A 1 81 ? -9.273 16.281 -0.164 1 97.69 81 TYR A C 1
ATOM 640 O O . TYR A 1 81 ? -9.688 17.047 -1.037 1 97.69 81 TYR A O 1
ATOM 648 N N . ASP A 1 82 ? -9.078 15.047 -0.337 1 96.81 82 ASP A N 1
ATOM 649 C CA . ASP A 1 82 ? -9.383 14.43 -1.623 1 96.81 82 ASP A CA 1
ATOM 650 C C . ASP A 1 82 ? -10.859 14.609 -1.984 1 96.81 82 ASP A C 1
ATOM 652 O O . ASP A 1 82 ? -11.18 15 -3.109 1 96.81 82 ASP A O 1
ATOM 656 N N . ARG A 1 83 ? -11.672 14.359 -1.051 1 97.19 83 ARG A N 1
ATOM 657 C CA . ARG A 1 83 ? -13.109 14.406 -1.301 1 97.19 83 ARG A CA 1
ATOM 658 C C . ARG A 1 83 ? -13.578 15.828 -1.567 1 97.19 83 ARG A C 1
ATOM 660 O O . ARG A 1 83 ? -14.594 16.047 -2.232 1 97.19 83 ARG A O 1
ATOM 667 N N . LEU A 1 84 ? -12.867 16.781 -1.064 1 96.88 84 LEU A N 1
ATOM 668 C CA . LEU A 1 84 ? -13.188 18.172 -1.312 1 96.88 84 LEU A CA 1
ATOM 669 C C . LEU A 1 84 ? -12.508 18.672 -2.58 1 96.88 84 LEU A C 1
ATOM 671 O O . LEU A 1 84 ? -12.609 19.859 -2.924 1 96.88 84 LEU A O 1
ATOM 675 N N . ASN A 1 85 ? -11.734 17.766 -3.264 1 95.75 85 ASN A N 1
ATOM 676 C CA . ASN A 1 85 ? -11.016 18.078 -4.492 1 95.75 85 ASN A CA 1
ATOM 677 C C . ASN A 1 85 ? -10.023 19.219 -4.285 1 95.75 85 ASN A C 1
ATOM 679 O O . ASN A 1 85 ? -9.914 20.109 -5.121 1 95.75 85 ASN A O 1
ATOM 683 N N . THR A 1 86 ? -9.492 19.188 -3.117 1 91.94 86 THR A N 1
ATOM 684 C CA . THR A 1 86 ? -8.422 20.141 -2.857 1 91.94 86 THR A CA 1
ATOM 685 C C . THR A 1 86 ? -7.125 19.703 -3.523 1 91.94 86 THR A C 1
ATOM 687 O O . THR A 1 86 ? -6.801 18.516 -3.521 1 91.94 86 THR A O 1
ATOM 690 N N . ASP A 1 87 ? -6.305 20.641 -3.963 1 93.5 87 ASP A N 1
ATOM 691 C CA . ASP A 1 87 ? -5.121 20.297 -4.742 1 93.5 87 ASP A CA 1
ATOM 692 C C . ASP A 1 87 ? -3.906 20.109 -3.838 1 93.5 87 ASP A C 1
ATOM 694 O O . ASP A 1 87 ? -3.006 19.328 -4.156 1 93.5 87 ASP A O 1
ATOM 698 N N . LYS A 1 88 ? -3.939 20.891 -2.686 1 96.75 88 LYS A N 1
ATOM 699 C CA . LYS A 1 88 ? -2.732 20.891 -1.863 1 96.75 88 LYS A CA 1
ATOM 700 C C . LYS A 1 88 ? -3.07 20.672 -0.392 1 96.75 88 LYS A C 1
ATOM 702 O O . LYS A 1 88 ? -4.195 20.922 0.039 1 96.75 88 LYS A O 1
ATOM 707 N N . ILE A 1 89 ? -2.146 20.266 0.283 1 96.56 89 ILE A N 1
ATOM 708 C CA . ILE A 1 89 ? -2.26 20.031 1.719 1 96.56 89 ILE A CA 1
ATOM 709 C C . ILE A 1 89 ? -0.982 20.484 2.418 1 96.56 89 ILE A C 1
ATOM 711 O O . ILE A 1 89 ? 0.122 20.266 1.917 1 96.56 89 ILE A O 1
ATOM 715 N N . LEU A 1 90 ? -1.197 21.172 3.506 1 96.44 90 LEU A N 1
ATOM 716 C CA . LEU A 1 90 ? -0.051 21.547 4.324 1 96.44 90 LEU A CA 1
ATOM 717 C C . LEU A 1 90 ? 0.538 20.328 5.027 1 96.44 90 LEU A C 1
ATOM 719 O O . LEU A 1 90 ? -0.184 19.578 5.688 1 96.44 90 LEU A O 1
ATOM 723 N N . CYS A 1 91 ? 1.886 20.188 4.918 1 97.75 91 CYS A N 1
ATOM 724 C CA . CYS A 1 91 ? 2.559 19.016 5.477 1 97.75 91 CYS A CA 1
ATOM 725 C C . CYS A 1 91 ? 3.766 19.422 6.312 1 97.75 91 CYS A C 1
ATOM 727 O O . CYS A 1 91 ? 4.387 20.453 6.039 1 97.75 91 CYS A O 1
ATOM 729 N N . ARG A 1 92 ? 4.012 18.688 7.258 1 97.62 92 ARG A N 1
ATOM 730 C CA . ARG A 1 92 ? 5.285 18.766 7.965 1 97.62 92 ARG A CA 1
ATOM 731 C C . ARG A 1 92 ? 6.301 17.797 7.363 1 97.62 92 ARG A C 1
ATOM 733 O O . ARG A 1 92 ? 6.098 16.578 7.379 1 97.62 92 ARG A O 1
ATOM 740 N N . LEU A 1 93 ? 7.387 18.312 6.82 1 98.06 93 LEU A N 1
ATOM 741 C CA . LEU A 1 93 ? 8.367 17.516 6.09 1 98.06 93 LEU A CA 1
ATOM 742 C C . LEU A 1 93 ? 9.438 16.984 7.031 1 98.06 93 LEU A C 1
ATOM 744 O O . LEU A 1 93 ? 10.055 17.75 7.777 1 98.06 93 LEU A O 1
ATOM 748 N N . ILE A 1 94 ? 9.648 15.727 7 1 97.31 94 ILE A N 1
ATOM 749 C CA . ILE A 1 94 ? 10.633 15.047 7.832 1 97.31 94 ILE A CA 1
ATOM 750 C C . ILE A 1 94 ? 11.672 14.367 6.945 1 97.31 94 ILE A C 1
ATOM 752 O O . ILE A 1 94 ? 11.383 13.352 6.301 1 97.31 94 ILE A O 1
ATOM 756 N N . PRO A 1 95 ? 12.828 14.922 6.883 1 97.06 95 PRO A N 1
ATOM 757 C CA . PRO A 1 95 ? 13.875 14.219 6.129 1 97.06 95 PRO A CA 1
ATOM 758 C C . PRO A 1 95 ? 14.117 12.797 6.633 1 97.06 95 PRO A C 1
ATOM 760 O O . PRO A 1 95 ? 14.211 12.578 7.844 1 97.06 95 PRO A O 1
ATOM 763 N N . CYS A 1 96 ? 14.227 11.844 5.754 1 97.12 96 CYS A N 1
ATOM 764 C CA . CYS A 1 96 ? 14.312 10.43 6.102 1 97.12 96 CYS A CA 1
ATOM 765 C C . CYS A 1 96 ? 15.289 9.703 5.191 1 97.12 96 CYS A C 1
ATOM 767 O O . CYS A 1 96 ? 15.523 10.117 4.055 1 97.12 96 CYS A O 1
ATOM 769 N N . THR A 1 97 ? 15.891 8.664 5.75 1 97 97 THR A N 1
ATOM 770 C CA . THR A 1 97 ? 16.719 7.754 4.957 1 97 97 THR A CA 1
ATOM 771 C C . THR A 1 97 ? 15.891 6.578 4.453 1 97 97 THR A C 1
ATOM 773 O O . THR A 1 97 ? 14.75 6.379 4.887 1 97 97 THR A O 1
ATOM 776 N N . VAL A 1 98 ? 16.469 5.832 3.578 1 96.75 98 VAL A N 1
ATOM 777 C CA . VAL A 1 98 ? 15.805 4.637 3.066 1 96.75 98 VAL A CA 1
ATOM 778 C C . VAL A 1 98 ? 15.602 3.633 4.199 1 96.75 98 VAL A C 1
ATOM 780 O O . VAL A 1 98 ? 14.57 2.965 4.266 1 96.75 98 VAL A O 1
ATOM 783 N N . ASP A 1 99 ? 16.594 3.482 5.055 1 97.31 99 ASP A N 1
ATOM 784 C CA . ASP A 1 99 ? 16.484 2.574 6.191 1 97.31 99 ASP A CA 1
ATOM 785 C C . ASP A 1 99 ? 15.312 2.965 7.094 1 97.31 99 ASP A C 1
ATOM 787 O O . ASP A 1 99 ? 14.609 2.098 7.617 1 97.31 99 ASP A O 1
ATOM 791 N N . GLN A 1 100 ? 15.18 4.234 7.297 1 97.56 100 GLN A N 1
ATOM 792 C CA . GLN A 1 100 ? 14.047 4.695 8.086 1 97.56 100 GLN A CA 1
ATOM 793 C C . GLN A 1 100 ? 12.727 4.391 7.383 1 97.56 100 GLN A C 1
ATOM 795 O O . GLN A 1 100 ? 11.75 3.996 8.023 1 97.56 100 GLN A O 1
ATOM 800 N N . LEU A 1 101 ? 12.688 4.562 6.09 1 98.06 101 LEU A N 1
ATOM 801 C CA . LEU A 1 101 ? 11.5 4.195 5.328 1 98.06 101 LEU A CA 1
ATOM 802 C C . LEU A 1 101 ? 11.164 2.719 5.527 1 98.06 101 LEU A C 1
ATOM 804 O O . LEU A 1 101 ? 10 2.365 5.727 1 98.06 101 LEU A O 1
ATOM 808 N N . LYS A 1 102 ? 12.203 1.917 5.52 1 98 102 LYS A N 1
ATOM 809 C CA . LYS A 1 102 ? 12.031 0.489 5.762 1 98 102 LYS A CA 1
ATOM 810 C C . LYS A 1 102 ? 11.352 0.24 7.105 1 98 102 LYS A C 1
ATOM 812 O O . LYS A 1 102 ? 10.469 -0.613 7.215 1 98 102 LYS A O 1
ATOM 817 N N . LEU A 1 103 ? 11.742 0.92 8.078 1 97.69 103 LEU A N 1
ATOM 818 C CA . LEU A 1 103 ? 11.188 0.775 9.414 1 97.69 103 LEU A CA 1
ATOM 819 C C . LEU A 1 103 ? 9.727 1.194 9.445 1 97.69 103 LEU A C 1
ATOM 821 O O . LEU A 1 103 ? 8.898 0.524 10.07 1 97.69 103 LEU A O 1
ATOM 825 N N . TYR A 1 104 ? 9.422 2.303 8.828 1 97.75 104 TYR A N 1
ATOM 826 C CA . TYR A 1 104 ? 8.039 2.768 8.789 1 97.75 104 T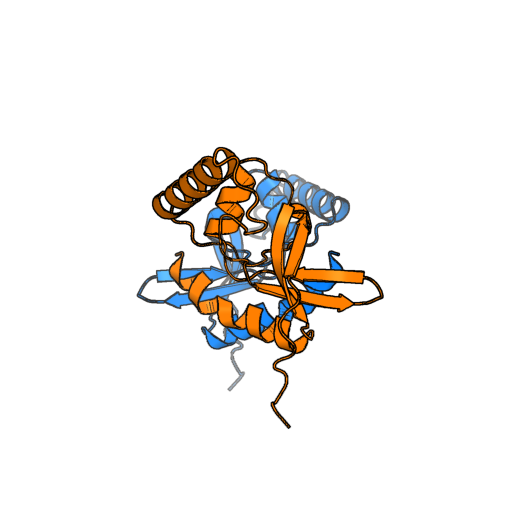YR A CA 1
ATOM 827 C C . TYR A 1 104 ? 7.141 1.756 8.086 1 97.75 104 TYR A C 1
ATOM 829 O O . TYR A 1 104 ? 6.047 1.449 8.562 1 97.75 104 TYR A O 1
ATOM 837 N N . LEU A 1 105 ? 7.613 1.228 6.984 1 97.94 105 LEU A N 1
ATOM 838 C CA . LEU A 1 105 ? 6.883 0.186 6.27 1 97.94 105 LEU A CA 1
ATOM 839 C C . LEU A 1 105 ? 6.672 -1.037 7.156 1 97.94 105 LEU A C 1
ATOM 841 O O . LEU A 1 105 ? 5.551 -1.536 7.277 1 97.94 105 LEU A O 1
ATOM 845 N N . GLY A 1 106 ? 7.691 -1.476 7.719 1 97.81 106 GLY A N 1
ATOM 846 C CA . GLY A 1 106 ? 7.59 -2.629 8.594 1 97.81 106 GLY A CA 1
ATOM 847 C C . GLY A 1 106 ? 6.625 -2.42 9.75 1 97.81 106 GLY A C 1
ATOM 848 O O . GLY A 1 106 ? 5.887 -3.334 10.125 1 97.81 106 GLY A O 1
ATOM 849 N N . SER A 1 107 ? 6.613 -1.267 10.32 1 96.5 107 SER A N 1
ATOM 850 C CA . SER A 1 107 ? 5.77 -0.948 11.469 1 96.5 107 SER A CA 1
ATOM 851 C C . SER A 1 107 ? 4.293 -0.96 11.094 1 96.5 107 SER A C 1
ATOM 853 O O . SER A 1 107 ? 3.422 -0.987 11.961 1 96.5 107 SER A O 1
ATOM 855 N N . SER A 1 108 ? 3.98 -0.949 9.844 1 96.06 108 SER A N 1
ATOM 856 C CA . SER A 1 108 ? 2.598 -0.929 9.383 1 96.06 108 SER A CA 1
ATOM 857 C C . SER A 1 108 ? 2.002 -2.332 9.359 1 96.06 108 SER A C 1
ATOM 859 O O . SER A 1 108 ? 0.813 -2.502 9.078 1 96.06 108 SER A O 1
ATOM 861 N N . ALA A 1 109 ? 2.76 -3.342 9.68 1 96.19 109 ALA A N 1
ATOM 862 C CA . ALA A 1 109 ? 2.291 -4.727 9.688 1 96.19 109 ALA A CA 1
ATOM 863 C C . ALA A 1 109 ? 1.056 -4.883 10.57 1 96.19 109 ALA A C 1
ATOM 865 O O . ALA A 1 109 ? 0.077 -5.52 10.172 1 96.19 109 ALA A O 1
ATOM 866 N N . GLU A 1 110 ? 1.059 -4.32 11.711 1 92.12 110 GLU A N 1
ATOM 867 C CA . GLU A 1 110 ? -0.06 -4.453 12.641 1 92.12 110 GLU A CA 1
ATOM 868 C C . GLU A 1 110 ? -1.323 -3.807 12.078 1 92.12 110 GLU A C 1
ATOM 870 O O . GLU A 1 110 ? -2.422 -4.344 12.234 1 92.12 110 GLU A O 1
ATOM 875 N N . THR A 1 111 ? -1.127 -2.705 11.469 1 90.94 111 THR A N 1
ATOM 876 C CA . THR A 1 111 ? -2.252 -2.01 10.852 1 90.94 111 THR A CA 1
ATOM 877 C C . THR A 1 111 ? -2.908 -2.879 9.789 1 90.94 111 THR A C 1
ATOM 879 O O . THR A 1 111 ? -4.137 -2.947 9.703 1 90.94 111 THR A O 1
ATOM 882 N N . LEU A 1 112 ? -2.078 -3.537 9.016 1 93.25 112 LEU A N 1
ATOM 883 C CA . LEU A 1 112 ? -2.58 -4.402 7.949 1 93.25 112 LEU A CA 1
ATOM 884 C C . LEU A 1 112 ? -3.359 -5.578 8.523 1 93.25 112 LEU A C 1
ATOM 886 O O . LEU A 1 112 ? -4.34 -6.031 7.926 1 93.25 112 LEU A O 1
ATOM 890 N N . LEU A 1 113 ? -2.988 -5.961 9.695 1 92.88 113 LEU A N 1
ATOM 891 C CA . LEU A 1 113 ? -3.619 -7.129 10.297 1 92.88 113 LEU A CA 1
ATOM 892 C C . LEU A 1 113 ? -4.879 -6.73 11.062 1 92.88 113 LEU A C 1
ATOM 894 O O . LEU A 1 113 ? -5.668 -7.594 11.453 1 92.88 113 LEU A O 1
ATOM 898 N N . GLU A 1 114 ? -5.109 -5.453 11.328 1 82.94 114 GLU A N 1
ATOM 899 C CA . GLU A 1 114 ? -6.312 -4.965 11.992 1 82.94 114 GLU A CA 1
ATOM 900 C C . GLU A 1 114 ? -7.461 -4.801 11 1 82.94 114 GLU A C 1
ATOM 902 O O . GLU A 1 114 ? -8.633 -4.77 11.391 1 82.94 114 GLU A O 1
ATOM 907 N N . ARG A 1 115 ? -7.195 -4.402 9.781 1 63.41 115 ARG A N 1
ATOM 908 C CA . ARG A 1 115 ? -8.195 -4.176 8.742 1 63.41 115 ARG A CA 1
ATOM 909 C C . ARG A 1 115 ? -8.984 -5.449 8.461 1 63.41 115 ARG A C 1
ATOM 911 O O . ARG A 1 115 ? -10.102 -5.391 7.934 1 63.41 115 ARG A O 1
ATOM 918 N N . ILE A 1 116 ? -8.367 -6.555 8.812 1 47.81 116 ILE A N 1
ATOM 919 C CA . ILE A 1 116 ? -9.07 -7.758 8.391 1 47.81 116 ILE A CA 1
ATOM 920 C C . ILE A 1 116 ? -9.875 -8.32 9.562 1 47.81 116 ILE A C 1
ATOM 922 O O . ILE A 1 116 ? -9.367 -8.43 10.68 1 47.81 116 ILE A O 1
ATOM 926 N N . MET B 1 1 ? 18.125 -37.906 7.359 1 30 1 MET B N 1
ATOM 927 C CA . MET B 1 1 ? 16.797 -37.344 7.52 1 30 1 MET B CA 1
ATOM 928 C C . MET B 1 1 ? 16.609 -36.156 6.594 1 30 1 MET B C 1
ATOM 930 O O . MET B 1 1 ? 17.359 -35.188 6.66 1 30 1 MET B O 1
ATOM 934 N N . SER B 1 2 ? 16.203 -36.281 5.281 1 34.09 2 SER B N 1
ATOM 935 C CA . SER B 1 2 ? 16.016 -35.25 4.254 1 34.09 2 SER B CA 1
ATOM 936 C C . SER B 1 2 ? 15.219 -34.062 4.781 1 34.09 2 SER B C 1
ATOM 938 O O . SER B 1 2 ? 14.289 -34.25 5.578 1 34.09 2 SER B O 1
ATOM 940 N N . MET B 1 3 ? 15.797 -33 5.176 1 34.94 3 MET B N 1
ATOM 941 C CA . MET B 1 3 ? 15.039 -31.812 5.582 1 34.94 3 MET B CA 1
ATOM 942 C C . MET B 1 3 ? 13.797 -31.641 4.723 1 34.94 3 MET B C 1
ATOM 944 O O . MET B 1 3 ? 13.891 -31.5 3.5 1 34.94 3 MET B O 1
ATOM 948 N N . GLN B 1 4 ? 12.734 -32.312 4.922 1 36.12 4 GLN B N 1
ATOM 949 C CA . GLN B 1 4 ? 11.445 -32.219 4.246 1 36.12 4 GLN B CA 1
ATOM 950 C C . GLN B 1 4 ? 11.055 -30.75 4.051 1 36.12 4 GLN B C 1
ATOM 952 O O . GLN B 1 4 ? 10.859 -30.016 5.023 1 36.12 4 GLN B O 1
ATOM 957 N N . THR B 1 5 ? 11.797 -29.969 3.24 1 45.75 5 THR B N 1
ATOM 958 C CA . THR B 1 5 ? 11.266 -28.656 2.879 1 45.75 5 THR B CA 1
ATOM 959 C C . THR B 1 5 ? 9.742 -28.688 2.846 1 45.75 5 THR B C 1
ATOM 961 O O . THR B 1 5 ? 9.148 -29.406 2.047 1 45.75 5 THR B O 1
ATOM 964 N N . THR B 1 6 ? 9.117 -28.875 3.908 1 47.62 6 THR B N 1
ATOM 965 C CA . THR B 1 6 ? 7.66 -28.859 3.953 1 47.62 6 THR B CA 1
ATOM 966 C C . THR B 1 6 ? 7.098 -28.016 2.811 1 47.62 6 THR B C 1
ATOM 968 O O . THR B 1 6 ? 7.434 -26.844 2.672 1 47.62 6 THR B O 1
ATOM 971 N N . LEU B 1 7 ? 7.023 -28.594 1.606 1 56.5 7 LEU B N 1
ATOM 972 C CA . LEU B 1 7 ? 6.535 -28.047 0.347 1 56.5 7 LEU B CA 1
ATOM 973 C C . LEU B 1 7 ? 5.352 -27.109 0.583 1 56.5 7 LEU B C 1
ATOM 975 O O . LEU B 1 7 ? 4.406 -27.469 1.29 1 56.5 7 LEU B O 1
ATOM 979 N N . ALA B 1 8 ? 5.555 -25.844 0.367 1 69.06 8 ALA B N 1
ATOM 980 C CA . ALA B 1 8 ? 4.461 -24.891 0.446 1 69.06 8 ALA B CA 1
ATOM 981 C C . ALA B 1 8 ? 3.203 -25.438 -0.226 1 69.06 8 ALA B C 1
ATOM 983 O O . ALA B 1 8 ? 3.275 -26.016 -1.31 1 69.06 8 ALA B O 1
ATOM 984 N N . LYS B 1 9 ? 2.154 -25.688 0.55 1 90.31 9 LYS B N 1
ATOM 985 C CA . LYS B 1 9 ? 0.831 -26.062 0.068 1 90.31 9 LYS B CA 1
ATOM 986 C C . LYS B 1 9 ? 0.315 -25.078 -0.969 1 90.31 9 LYS B C 1
ATOM 988 O O . LYS B 1 9 ? 0.532 -23.859 -0.841 1 90.31 9 LYS B O 1
ATOM 993 N N . THR B 1 10 ? -0.122 -25.578 -2.09 1 95.69 10 THR B N 1
ATOM 994 C CA . THR B 1 10 ? -0.788 -24.719 -3.064 1 95.69 10 THR B CA 1
ATOM 995 C C . THR B 1 10 ? -2.303 -24.781 -2.891 1 95.69 10 THR B C 1
ATOM 997 O O . THR B 1 10 ? -2.857 -25.828 -2.59 1 95.69 10 THR B O 1
ATOM 1000 N N . GLU B 1 11 ? -2.965 -23.703 -3.016 1 96.5 11 GLU B N 1
ATOM 1001 C CA . GLU B 1 11 ? -4.414 -23.594 -2.859 1 96.5 11 GLU B CA 1
ATOM 1002 C C . GLU B 1 11 ? -4.977 -22.484 -3.742 1 96.5 11 GLU B C 1
ATOM 1004 O O . GLU B 1 11 ? -4.336 -21.438 -3.926 1 96.5 11 GLU B O 1
ATOM 1009 N N . TYR B 1 12 ? -6.125 -22.734 -4.328 1 96.38 12 TYR B N 1
ATOM 1010 C CA . TYR B 1 12 ? -6.828 -21.656 -5.012 1 96.38 12 TYR B CA 1
ATOM 1011 C C . TYR B 1 12 ? -7.457 -20.688 -4.008 1 96.38 12 TYR B C 1
ATOM 1013 O O . TYR B 1 12 ? -8.164 -21.109 -3.09 1 96.38 12 TYR B O 1
ATOM 1021 N N . LEU B 1 13 ? -7.164 -19.469 -4.137 1 97.69 13 LEU B N 1
ATOM 1022 C CA . LEU B 1 13 ? -7.734 -18.438 -3.295 1 97.69 13 LEU B CA 1
ATOM 1023 C C . LEU B 1 13 ? -8.562 -17.453 -4.125 1 97.69 13 LEU B C 1
ATOM 1025 O O . LEU B 1 13 ? -8.203 -17.141 -5.262 1 97.69 13 LEU B O 1
ATOM 1029 N N . PRO B 1 14 ? -9.703 -16.984 -3.535 1 97.75 14 PRO B N 1
ATOM 1030 C CA . PRO B 1 14 ? -10.312 -15.82 -4.184 1 97.75 14 PRO B CA 1
ATOM 1031 C C . PRO B 1 14 ? -9.352 -14.648 -4.328 1 97.75 14 PRO B C 1
ATOM 1033 O O . PRO B 1 14 ? -8.602 -14.336 -3.4 1 97.75 14 PRO B O 1
ATOM 1036 N N . LEU B 1 15 ? -9.305 -13.984 -5.516 1 97.69 15 LEU B N 1
ATOM 1037 C CA . LEU B 1 15 ? -8.414 -12.859 -5.773 1 97.69 15 LEU B CA 1
ATOM 1038 C C . LEU B 1 15 ? -8.617 -11.758 -4.738 1 97.69 15 LEU B C 1
ATOM 1040 O O . LEU B 1 15 ? -7.645 -11.172 -4.25 1 97.69 15 LEU B O 1
ATOM 1044 N N . LYS B 1 16 ? -9.812 -11.531 -4.34 1 95.69 16 LYS B N 1
ATOM 1045 C CA . LYS B 1 16 ? -10.172 -10.43 -3.443 1 95.69 16 LYS B CA 1
ATOM 1046 C C . LYS B 1 16 ? -9.672 -10.695 -2.027 1 95.69 16 LYS B C 1
ATOM 1048 O O . LYS B 1 16 ? -9.656 -9.789 -1.191 1 95.69 16 LYS B O 1
ATOM 1053 N N . GLU B 1 17 ? -9.289 -11.906 -1.688 1 96.62 17 GLU B N 1
ATOM 1054 C CA . GLU B 1 17 ? -8.859 -12.258 -0.337 1 96.62 17 GLU B CA 1
ATOM 1055 C C . GLU B 1 17 ? -7.352 -12.062 -0.167 1 96.62 17 GLU B C 1
ATOM 1057 O O . GLU B 1 17 ? -6.844 -12.062 0.955 1 96.62 17 GLU B O 1
ATOM 1062 N N . VAL B 1 18 ? -6.672 -11.898 -1.26 1 97.75 18 VAL B N 1
ATOM 1063 C CA . VAL B 1 18 ? -5.223 -11.727 -1.189 1 97.75 18 VAL B CA 1
ATOM 1064 C C . VAL B 1 18 ? -4.879 -10.242 -1.173 1 97.75 18 VAL B C 1
ATOM 1066 O O . VAL B 1 18 ? -5.094 -9.539 -2.162 1 97.75 18 VAL B O 1
ATOM 1069 N N . SER B 1 19 ? -4.348 -9.844 -0.064 1 96.56 19 SER B N 1
ATOM 1070 C CA . SER B 1 19 ? -3.949 -8.445 0.085 1 96.56 19 SER B CA 1
ATOM 1071 C C . SER B 1 19 ? -2.598 -8.188 -0.572 1 96.56 19 SER B C 1
ATOM 1073 O O . SER B 1 19 ? -1.643 -8.93 -0.358 1 96.56 19 SER B O 1
ATOM 1075 N N . ARG B 1 20 ? -2.457 -7.137 -1.327 1 96.69 20 ARG B N 1
ATOM 1076 C CA . ARG B 1 20 ? -1.236 -6.645 -1.957 1 96.69 20 ARG B CA 1
ATOM 1077 C C . ARG B 1 20 ? -0.924 -5.223 -1.51 1 96.69 20 ARG B C 1
ATOM 1079 O O . ARG B 1 20 ? -1.209 -4.262 -2.23 1 96.69 20 ARG B O 1
ATOM 1086 N N . PRO B 1 21 ? -0.344 -5.102 -0.355 1 95.88 21 PRO B N 1
ATOM 1087 C CA . PRO B 1 21 ? -0.321 -3.803 0.32 1 95.88 21 PRO B CA 1
ATOM 1088 C C . PRO B 1 21 ? 0.629 -2.811 -0.346 1 95.88 21 PRO B C 1
ATOM 1090 O O . PRO B 1 21 ? 0.562 -1.608 -0.074 1 95.88 21 PRO B O 1
ATOM 1093 N N . ILE B 1 22 ? 1.541 -3.285 -1.157 1 95.38 22 ILE B N 1
ATOM 1094 C CA . ILE B 1 22 ? 2.508 -2.402 -1.802 1 95.38 22 ILE B CA 1
ATOM 1095 C C . ILE B 1 22 ? 2.053 -2.094 -3.227 1 95.38 22 ILE B C 1
ATOM 1097 O O . ILE B 1 22 ? 1.869 -3.006 -4.035 1 95.38 22 ILE B O 1
ATOM 1101 N N . PRO B 1 23 ? 1.802 -0.859 -3.48 1 92.5 23 PRO B N 1
ATOM 1102 C CA . PRO B 1 23 ? 1.412 -0.532 -4.855 1 92.5 23 PRO B CA 1
ATOM 1103 C C . PRO B 1 23 ? 2.383 -1.091 -5.891 1 92.5 23 PRO B C 1
ATOM 1105 O O . PRO B 1 23 ? 3.598 -0.932 -5.754 1 92.5 23 PRO B O 1
ATOM 1108 N N . PRO B 1 24 ? 1.867 -1.698 -6.891 1 88.12 24 PRO B N 1
ATOM 1109 C CA . PRO B 1 24 ? 2.73 -2.383 -7.855 1 88.12 24 PRO B CA 1
ATOM 1110 C C . PRO B 1 24 ? 3.32 -1.433 -8.898 1 88.12 24 PRO B C 1
ATOM 1112 O O . PRO B 1 24 ? 2.781 -0.346 -9.117 1 88.12 24 PRO B O 1
ATOM 1115 N N . VAL B 1 25 ? 4.438 -1.779 -9.359 1 86.62 25 VAL B N 1
ATOM 1116 C CA . VAL B 1 25 ? 4.957 -1.229 -10.609 1 86.62 25 VAL B CA 1
ATOM 1117 C C . VAL B 1 25 ? 4.543 -2.117 -11.781 1 86.62 25 VAL B C 1
ATOM 1119 O O . VAL B 1 25 ? 5.047 -3.234 -11.93 1 86.62 25 VAL B O 1
ATOM 1122 N N . LEU B 1 26 ? 3.627 -1.636 -12.664 1 92.81 26 LEU B N 1
ATOM 1123 C CA . LEU B 1 26 ? 3.018 -2.514 -13.656 1 92.81 26 LEU B CA 1
ATOM 1124 C C . LEU B 1 26 ? 3.611 -2.262 -15.039 1 92.81 26 LEU B C 1
ATOM 1126 O O . LEU B 1 26 ? 3.957 -1.125 -15.375 1 92.81 26 LEU B O 1
ATOM 1130 N N . ASP B 1 27 ? 3.797 -3.283 -15.75 1 96.19 27 ASP B N 1
ATOM 1131 C CA . ASP B 1 27 ? 4.207 -3.322 -17.156 1 96.19 27 ASP B CA 1
ATOM 1132 C C . ASP B 1 27 ? 3.104 -3.906 -18.031 1 96.19 27 ASP B C 1
ATOM 1134 O O . ASP B 1 27 ? 2.877 -5.117 -18.031 1 96.19 27 ASP B O 1
ATOM 1138 N N . GLU B 1 28 ? 2.52 -3.068 -18.828 1 97.69 28 GLU B N 1
ATOM 1139 C CA . GLU B 1 28 ? 1.338 -3.465 -19.594 1 97.69 28 GLU B CA 1
ATOM 1140 C C . GLU B 1 28 ? 1.67 -4.574 -20.594 1 97.69 28 GLU B C 1
ATOM 1142 O O . GLU B 1 28 ? 0.836 -5.438 -20.859 1 97.69 28 GLU B O 1
ATOM 1147 N N . GLU B 1 29 ? 2.803 -4.523 -21.172 1 98.38 29 GLU B N 1
ATOM 1148 C CA . GLU B 1 29 ? 3.203 -5.566 -22.109 1 98.38 29 GLU B CA 1
ATOM 1149 C C . GLU B 1 29 ? 3.291 -6.926 -21.422 1 98.38 29 GLU B C 1
ATOM 1151 O O . GLU B 1 29 ? 2.824 -7.934 -21.953 1 98.38 29 GLU B O 1
ATOM 1156 N N . LYS B 1 30 ? 3.941 -6.914 -20.25 1 98 30 LYS B N 1
ATOM 1157 C CA . LYS B 1 30 ? 4.039 -8.164 -19.5 1 98 30 LYS B CA 1
ATOM 1158 C C . LYS B 1 30 ? 2.656 -8.688 -19.125 1 98 30 LYS B C 1
ATOM 1160 O O . LYS B 1 30 ? 2.385 -9.883 -19.266 1 98 30 LYS B O 1
ATOM 1165 N N . ILE B 1 31 ? 1.788 -7.82 -18.703 1 98.56 31 ILE B N 1
ATOM 1166 C CA . ILE B 1 31 ? 0.433 -8.203 -18.328 1 98.56 31 ILE B CA 1
ATOM 1167 C C . ILE B 1 31 ? -0.298 -8.789 -19.531 1 98.56 31 ILE B C 1
ATOM 1169 O O . ILE B 1 31 ? -0.948 -9.828 -19.422 1 98.56 31 ILE B O 1
ATOM 1173 N N . SER B 1 32 ? -0.175 -8.164 -20.641 1 98.5 32 SER B N 1
ATOM 1174 C CA . SER B 1 32 ? -0.835 -8.617 -21.859 1 98.5 32 SER B CA 1
ATOM 1175 C C . SER B 1 32 ? -0.374 -10.023 -22.25 1 98.5 32 SER B C 1
ATOM 1177 O O . SER B 1 32 ? -1.185 -10.852 -22.656 1 98.5 32 SER B O 1
ATOM 1179 N N . LYS B 1 33 ? 0.874 -10.242 -22.188 1 98.31 33 LYS B N 1
ATOM 1180 C CA . LYS B 1 33 ? 1.412 -11.562 -22.469 1 98.31 33 LYS B CA 1
ATOM 1181 C C . LYS B 1 33 ? 0.818 -12.617 -21.547 1 98.31 33 LYS B C 1
ATOM 1183 O O . LYS B 1 33 ? 0.496 -13.727 -21.969 1 98.31 33 LYS B O 1
ATOM 1188 N N . MET B 1 34 ? 0.729 -12.25 -20.281 1 98.06 34 MET B N 1
ATOM 1189 C CA . MET B 1 34 ? 0.151 -13.18 -19.312 1 98.06 34 MET B CA 1
ATOM 1190 C C . MET B 1 34 ? -1.312 -13.461 -19.641 1 98.06 34 MET B C 1
ATOM 1192 O O . MET B 1 34 ? -1.767 -14.602 -19.531 1 98.06 34 MET B O 1
ATOM 1196 N N . ILE B 1 35 ? -2.057 -12.461 -20.016 1 98.12 35 ILE B N 1
ATOM 1197 C CA . ILE B 1 35 ? -3.459 -12.617 -20.391 1 98.12 35 ILE B CA 1
ATOM 1198 C C . ILE B 1 35 ? -3.578 -13.586 -21.562 1 98.12 35 ILE B C 1
ATOM 1200 O O . ILE B 1 35 ? -4.434 -14.469 -21.562 1 98.12 35 ILE B O 1
ATOM 1204 N N . GLU B 1 36 ? -2.73 -13.406 -22.531 1 97.5 36 GLU B N 1
ATOM 1205 C CA . GLU B 1 36 ? -2.736 -14.297 -23.688 1 97.5 36 GLU B CA 1
ATOM 1206 C 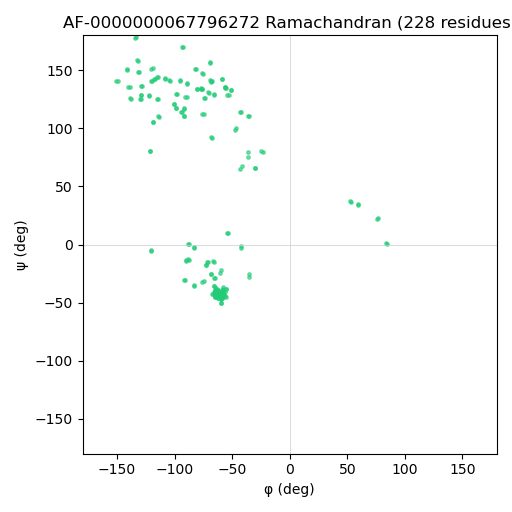C . GLU B 1 36 ? -2.482 -15.742 -23.266 1 97.5 36 GLU B C 1
ATOM 1208 O O . GLU B 1 36 ? -3.129 -16.672 -23.766 1 97.5 36 GLU B O 1
ATOM 1213 N N . THR B 1 37 ? -1.503 -15.922 -22.406 1 96.5 37 THR B N 1
ATOM 1214 C CA . THR B 1 37 ? -1.195 -17.25 -21.891 1 96.5 37 THR B CA 1
ATOM 1215 C C . THR B 1 37 ? -2.412 -17.844 -21.188 1 96.5 37 THR B C 1
ATOM 1217 O O . THR B 1 37 ? -2.732 -19.031 -21.391 1 96.5 37 THR B O 1
ATOM 1220 N N . LEU B 1 38 ? -3.08 -17.125 -20.391 1 95.88 38 LEU B N 1
ATOM 1221 C CA . LEU B 1 38 ? -4.25 -17.594 -19.656 1 95.88 38 LEU B CA 1
ATOM 1222 C C . LEU B 1 38 ? -5.375 -17.969 -20.625 1 95.88 38 LEU B C 1
ATOM 1224 O O . LEU B 1 38 ? -6.012 -19.016 -20.453 1 95.88 38 LEU B O 1
ATOM 1228 N N . LYS B 1 39 ? -5.602 -17.219 -21.625 1 94.5 39 LYS B N 1
ATOM 1229 C CA . LYS B 1 39 ? -6.656 -17.469 -22.594 1 94.5 39 LYS B CA 1
ATOM 1230 C C . LYS B 1 39 ? -6.363 -18.734 -23.406 1 94.5 39 LYS B C 1
ATOM 1232 O O . LYS B 1 39 ? -7.27 -19.531 -23.672 1 94.5 39 LYS B O 1
ATOM 1237 N N . ALA B 1 40 ? -5.18 -18.875 -23.781 1 94.06 40 ALA B N 1
ATOM 1238 C CA . ALA B 1 40 ? -4.773 -20.062 -24.531 1 94.06 40 ALA B CA 1
ATOM 1239 C C . ALA B 1 40 ? -4.961 -21.328 -23.703 1 94.06 40 ALA B C 1
ATOM 1241 O O . ALA B 1 40 ? -5.316 -22.391 -24.234 1 94.06 40 ALA B O 1
ATOM 1242 N N . HIS B 1 41 ? -4.66 -21.219 -22.5 1 91.56 41 HIS B N 1
ATOM 1243 C CA . HIS B 1 41 ? -4.789 -22.344 -21.578 1 91.56 41 HIS B CA 1
ATOM 1244 C C . HIS B 1 41 ? -6.25 -22.75 -21.422 1 91.56 41 HIS B C 1
ATOM 1246 O O . HIS B 1 41 ? -6.559 -23.938 -21.281 1 91.56 41 HIS B O 1
ATOM 1252 N N . GLU B 1 42 ? -7.137 -21.828 -21.297 1 85.25 42 GLU B N 1
ATOM 1253 C CA . GLU B 1 42 ? -8.562 -22.094 -21.188 1 85.25 42 GLU B CA 1
ATOM 1254 C C . GLU B 1 42 ? -9.078 -22.906 -22.375 1 85.25 42 GLU B C 1
ATOM 1256 O O . GLU B 1 42 ? -9.992 -23.719 -22.234 1 85.25 42 GLU B O 1
ATOM 1261 N N . HIS B 1 43 ? -8.617 -22.594 -23.516 1 82.5 43 HIS B N 1
ATOM 1262 C CA . HIS B 1 43 ? -9.07 -23.234 -24.734 1 82.5 43 HIS B CA 1
ATOM 1263 C C . HIS B 1 43 ? -8.492 -24.656 -24.859 1 82.5 43 HIS B C 1
ATOM 1265 O O . HIS B 1 43 ? -9.008 -25.469 -25.641 1 82.5 43 HIS B O 1
ATOM 1271 N N . LYS B 1 44 ? -7.34 -24.766 -24.328 1 76.31 44 LYS B N 1
ATOM 1272 C CA . LYS B 1 44 ? -6.746 -26.109 -24.406 1 76.31 44 LYS B CA 1
ATOM 1273 C C . LYS B 1 44 ? -7.504 -27.094 -23.531 1 76.31 44 LYS B C 1
ATOM 1275 O O . LYS B 1 44 ? -7.965 -26.734 -22.438 1 76.31 44 LYS B O 1
ATOM 1280 N N . SER B 1 45 ? -8.516 -27.797 -24.125 1 60.53 45 SER B N 1
ATOM 1281 C CA . SER B 1 45 ? -9.383 -28.812 -23.562 1 60.53 45 SER B CA 1
ATOM 1282 C C . SER B 1 45 ? -8.641 -29.672 -22.547 1 60.53 45 SER B C 1
ATOM 1284 O O . SER B 1 45 ? -9.227 -30.562 -21.922 1 60.53 45 SER B O 1
ATOM 1286 N N . SER B 1 46 ? -7.199 -29.766 -22.719 1 56.31 46 SER B N 1
ATOM 1287 C CA . SER B 1 46 ? -6.57 -30.906 -22.062 1 56.31 46 SER B CA 1
ATOM 1288 C C . SER B 1 46 ? -6.602 -30.766 -20.547 1 56.31 46 SER B C 1
ATOM 1290 O O . SER B 1 46 ? -6.668 -29.641 -20.031 1 56.31 46 SER B O 1
ATOM 1292 N N . GLU B 1 47 ? -6.836 -31.938 -19.797 1 56 47 GLU B N 1
ATOM 1293 C CA . GLU B 1 47 ? -6.922 -32.469 -18.438 1 56 47 GLU B CA 1
ATOM 1294 C C . GLU B 1 47 ? -5.809 -31.922 -17.562 1 56 47 GLU B C 1
ATOM 1296 O O . GLU B 1 47 ? -5.598 -32.406 -16.438 1 56 47 GLU B O 1
ATOM 1301 N N . SER B 1 48 ? -4.949 -31.156 -18.078 1 61.22 48 SER B N 1
ATOM 1302 C CA . SER B 1 48 ? -3.855 -30.984 -17.141 1 61.22 48 SER B CA 1
ATOM 1303 C C . SER B 1 48 ? -4.246 -30.031 -16.016 1 61.22 48 SER B C 1
ATOM 1305 O O . SER B 1 48 ? -4.832 -28.969 -16.25 1 61.22 48 SER B O 1
ATOM 1307 N N . ASP B 1 49 ? -4.375 -30.469 -14.789 1 65.62 49 ASP B N 1
ATOM 1308 C CA . ASP B 1 49 ? -4.613 -29.828 -13.508 1 65.62 49 ASP B CA 1
ATOM 1309 C C . ASP B 1 49 ? -3.584 -28.734 -13.242 1 65.62 49 ASP B C 1
ATOM 1311 O O . ASP B 1 49 ? -3.57 -28.125 -12.172 1 65.62 49 ASP B O 1
ATOM 1315 N N . GLU B 1 50 ? -2.852 -28.516 -14.43 1 83.25 50 GLU B N 1
ATOM 1316 C CA . GLU B 1 50 ? -1.777 -27.562 -14.156 1 83.25 50 GLU B CA 1
ATOM 1317 C C . GLU B 1 50 ? -2.244 -26.125 -14.383 1 83.25 50 GLU B C 1
ATOM 1319 O O . GLU B 1 50 ? -3.014 -25.844 -15.305 1 83.25 50 GLU B O 1
ATOM 1324 N N . SER B 1 51 ? -1.898 -25.25 -13.57 1 88.5 51 SER B N 1
ATOM 1325 C CA . SER B 1 51 ? -2.256 -23.844 -13.672 1 88.5 51 SER B CA 1
ATOM 1326 C C . SER B 1 51 ? -1.563 -23.188 -14.859 1 88.5 51 SER B C 1
ATOM 1328 O O . SER B 1 51 ? -0.448 -23.562 -15.227 1 88.5 51 SER B O 1
ATOM 1330 N N . ALA B 1 52 ? -2.234 -22.359 -15.516 1 91.62 52 ALA B N 1
ATOM 1331 C CA . ALA B 1 52 ? -1.732 -21.656 -16.703 1 91.62 52 ALA B CA 1
ATOM 1332 C C . ALA B 1 52 ? -0.478 -20.859 -16.359 1 91.62 52 ALA B C 1
ATOM 1334 O O . ALA B 1 52 ? 0.434 -20.75 -17.188 1 91.62 52 ALA B O 1
ATOM 1335 N N . LEU B 1 53 ? -0.382 -20.25 -15.242 1 96.38 53 LEU B N 1
ATOM 1336 C CA . LEU B 1 53 ? 0.771 -19.516 -14.742 1 96.38 53 LEU B CA 1
ATOM 1337 C C . LEU B 1 53 ? 1.291 -20.125 -13.445 1 96.38 53 LEU B C 1
ATOM 1339 O O . LEU B 1 53 ? 0.525 -20.734 -12.688 1 96.38 53 LEU B O 1
ATOM 1343 N N . PRO B 1 54 ? 2.637 -19.969 -13.164 1 96.38 54 PRO B N 1
ATOM 1344 C CA . PRO B 1 54 ? 3.133 -20.438 -11.867 1 96.38 54 PRO B CA 1
ATOM 1345 C C . PRO B 1 54 ? 2.428 -19.75 -10.695 1 96.38 54 PRO B C 1
ATOM 1347 O O . PRO B 1 54 ? 2.115 -18.562 -10.766 1 96.38 54 PRO B O 1
ATOM 1350 N N . PRO B 1 55 ? 2.201 -20.516 -9.68 1 97.12 55 PRO B N 1
ATOM 1351 C CA . PRO B 1 55 ? 1.55 -19.922 -8.516 1 97.12 55 PRO B CA 1
ATOM 1352 C C . PRO B 1 55 ? 2.42 -18.859 -7.832 1 97.12 55 PRO B C 1
ATOM 1354 O O . PRO B 1 55 ? 3.604 -19.109 -7.574 1 97.12 55 PRO B O 1
ATOM 1357 N N . PRO B 1 56 ? 1.888 -17.688 -7.594 1 97.69 56 PRO B N 1
ATOM 1358 C CA . PRO B 1 56 ? 2.646 -16.734 -6.781 1 97.69 56 PRO B CA 1
ATOM 1359 C C . PRO B 1 56 ? 2.758 -17.156 -5.32 1 97.69 56 PRO B C 1
ATOM 1361 O O . PRO B 1 56 ? 1.896 -17.891 -4.816 1 97.69 56 PRO B O 1
ATOM 1364 N N . ASP B 1 57 ? 3.744 -16.688 -4.633 1 97.75 57 ASP B N 1
ATOM 1365 C CA . ASP B 1 57 ? 3.885 -16.875 -3.189 1 97.75 57 ASP B CA 1
ATOM 1366 C C . ASP B 1 57 ? 2.945 -15.945 -2.426 1 97.75 57 ASP B C 1
ATOM 1368 O O . ASP B 1 57 ? 2.867 -14.75 -2.721 1 97.75 57 ASP B O 1
ATOM 1372 N N . VAL B 1 58 ? 2.283 -16.531 -1.455 1 98.44 58 VAL B N 1
ATOM 1373 C CA . VAL B 1 58 ? 1.372 -15.789 -0.59 1 98.44 58 VAL B CA 1
ATOM 1374 C C . VAL B 1 58 ? 1.691 -16.094 0.873 1 98.44 58 VAL B C 1
ATOM 1376 O O . VAL B 1 58 ? 1.758 -17.25 1.278 1 98.44 58 VAL B O 1
ATOM 1379 N N . LEU B 1 59 ? 1.921 -15.07 1.602 1 98.19 59 LEU B N 1
ATOM 1380 C CA . LEU B 1 59 ? 2.156 -15.203 3.035 1 98.19 59 LEU B CA 1
ATOM 1381 C C . LEU B 1 59 ? 0.848 -15.43 3.783 1 98.19 59 LEU B C 1
ATOM 1383 O O . LEU B 1 59 ? -0.149 -14.758 3.518 1 98.19 59 LEU B O 1
ATOM 1387 N N . VAL B 1 60 ? 0.883 -16.344 4.645 1 98.12 60 VAL B N 1
ATOM 1388 C CA . VAL B 1 60 ? -0.29 -16.672 5.445 1 98.12 60 VAL B CA 1
ATOM 1389 C C . VAL B 1 60 ? -0.016 -16.359 6.914 1 98.12 60 VAL B C 1
ATOM 1391 O O . VAL B 1 60 ? 0.94 -16.859 7.5 1 98.12 60 VAL B O 1
ATOM 1394 N N . ILE B 1 61 ? -0.847 -15.586 7.457 1 97.5 61 ILE B N 1
ATOM 1395 C CA . ILE B 1 61 ? -0.717 -15.211 8.859 1 97.5 61 ILE B CA 1
ATOM 1396 C C . ILE B 1 61 ? -2.043 -15.445 9.586 1 97.5 61 ILE B C 1
ATOM 1398 O O . ILE B 1 61 ? -3.1 -15.039 9.102 1 97.5 61 ILE B O 1
ATOM 1402 N N . ARG B 1 62 ? -1.966 -16.109 10.641 1 94.88 62 ARG B N 1
ATOM 1403 C CA . ARG B 1 62 ? -3.141 -16.312 11.484 1 94.88 62 ARG B CA 1
ATOM 1404 C C . ARG B 1 62 ? -3.117 -15.367 12.68 1 94.88 62 ARG B C 1
ATOM 1406 O O . ARG B 1 62 ? -2.137 -15.328 13.43 1 94.88 62 ARG B O 1
ATOM 1413 N N . ARG B 1 63 ? -4.094 -14.602 12.758 1 93.31 63 ARG B N 1
ATOM 1414 C CA . ARG B 1 63 ? -4.223 -13.641 13.844 1 93.31 63 ARG B CA 1
ATOM 1415 C C . ARG B 1 63 ? -5.652 -13.586 14.367 1 93.31 63 ARG B C 1
ATOM 1417 O O . ARG B 1 63 ? -6.594 -13.375 13.602 1 93.31 63 ARG B O 1
ATOM 1424 N N . ASN B 1 64 ? -5.875 -13.789 15.727 1 92.62 64 ASN B N 1
ATOM 1425 C CA . ASN B 1 64 ? -7.172 -13.727 16.391 1 92.62 64 ASN B CA 1
ATOM 1426 C C . ASN B 1 64 ? -8.195 -14.633 15.711 1 92.62 64 ASN B C 1
ATOM 1428 O O . ASN B 1 64 ? -9.328 -14.211 15.445 1 92.62 64 ASN B O 1
ATOM 1432 N N . GLY B 1 65 ? -7.742 -15.734 15.258 1 92.75 65 GLY B N 1
ATOM 1433 C CA . GLY B 1 65 ? -8.617 -16.734 14.68 1 92.75 65 GLY B CA 1
ATOM 1434 C C . GLY B 1 65 ? -8.922 -16.5 13.219 1 92.75 65 GLY B C 1
ATOM 1435 O O . GLY B 1 65 ? -9.672 -17.266 12.602 1 92.75 65 GLY B O 1
ATOM 1436 N N . LYS B 1 66 ? -8.352 -15.469 12.742 1 94.81 66 LYS B N 1
ATOM 1437 C CA . LYS B 1 66 ? -8.57 -15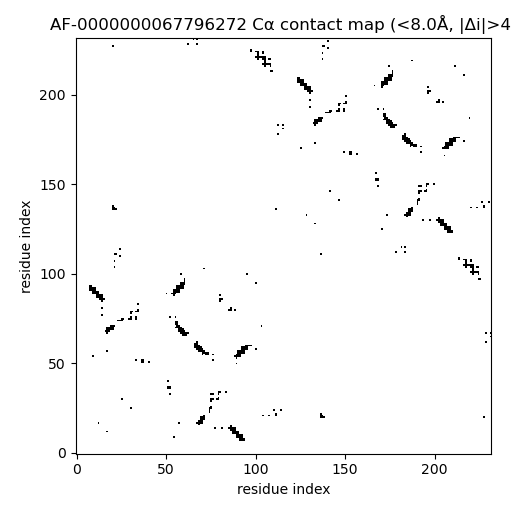.148 11.328 1 94.81 66 LYS B CA 1
ATOM 1438 C C . LYS B 1 66 ? -7.309 -15.414 10.516 1 94.81 66 LYS B C 1
ATOM 1440 O O . LYS B 1 66 ? -6.191 -15.242 11.008 1 94.81 66 LYS B O 1
ATOM 1445 N N . THR B 1 67 ? -7.465 -15.875 9.344 1 96.44 67 THR B N 1
ATOM 1446 C CA . THR B 1 67 ? -6.355 -16.094 8.422 1 96.44 67 THR B CA 1
ATOM 1447 C C . THR B 1 67 ? -6.234 -14.938 7.438 1 96.44 67 THR B C 1
ATOM 1449 O O . THR B 1 67 ? -7.227 -14.523 6.832 1 96.44 67 THR B O 1
ATOM 1452 N N . HIS B 1 68 ? -5.047 -14.461 7.367 1 97.12 68 HIS B N 1
ATOM 1453 C CA . HIS B 1 68 ? -4.746 -13.375 6.445 1 97.12 68 HIS B CA 1
ATOM 1454 C C . HIS B 1 68 ? -3.779 -13.828 5.355 1 97.12 68 HIS B C 1
ATOM 1456 O O . HIS B 1 68 ? -2.838 -14.578 5.625 1 97.12 68 HIS B O 1
ATOM 1462 N N . TYR B 1 69 ? -3.982 -13.297 4.141 1 98 69 TYR B N 1
ATOM 1463 C CA . TYR B 1 69 ? -3.148 -13.617 2.986 1 98 69 TYR B CA 1
ATOM 1464 C C . TYR B 1 69 ? -2.527 -12.352 2.398 1 98 69 TYR B C 1
ATOM 1466 O O . TYR B 1 69 ? -3.234 -11.391 2.094 1 98 69 TYR B O 1
ATOM 1474 N N . PHE B 1 70 ? -1.188 -12.359 2.215 1 98.06 70 PHE B N 1
ATOM 1475 C CA . PHE B 1 70 ? -0.486 -11.211 1.664 1 98.06 70 PHE B CA 1
ATOM 1476 C C . PHE B 1 70 ? 0.407 -11.625 0.5 1 98.06 70 PHE B C 1
ATOM 1478 O O . PHE B 1 70 ? 1.118 -12.625 0.584 1 98.06 70 PHE B O 1
ATOM 1485 N N . ALA B 1 71 ? 0.375 -10.844 -0.531 1 97.62 71 ALA B N 1
ATOM 1486 C CA . ALA B 1 71 ? 1.323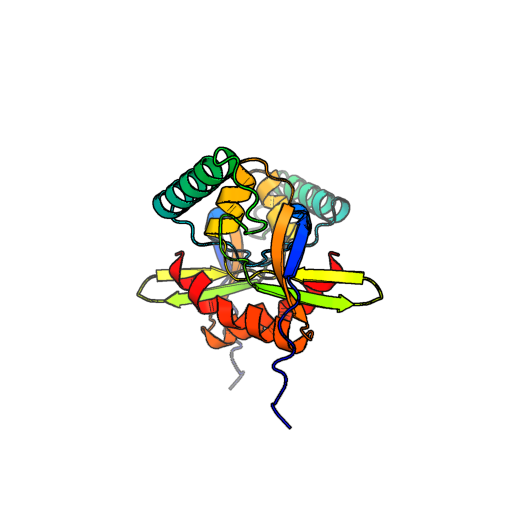 -11.039 -1.626 1 97.62 71 ALA B CA 1
ATOM 1487 C C . ALA B 1 71 ? 2.174 -9.789 -1.838 1 97.62 71 ALA B C 1
ATOM 1489 O O . ALA B 1 71 ? 1.67 -8.664 -1.755 1 97.62 71 ALA B O 1
ATOM 1490 N N . PHE B 1 72 ? 3.461 -10.039 -2.129 1 97.06 72 PHE B N 1
ATOM 1491 C CA . PHE B 1 72 ? 4.406 -8.953 -2.365 1 97.06 72 PHE B CA 1
ATOM 1492 C C . PHE B 1 72 ? 5.016 -9.062 -3.758 1 97.06 72 PHE B C 1
ATOM 1494 O O . PHE B 1 72 ? 5.789 -8.195 -4.172 1 97.06 72 PHE B O 1
ATOM 1501 N N . GLY B 1 73 ? 4.695 -10.062 -4.375 1 95.5 73 GLY B N 1
ATOM 1502 C CA . GLY B 1 73 ? 5.094 -10.328 -5.746 1 95.5 73 GLY B CA 1
ATOM 1503 C C . GLY B 1 73 ? 3.951 -10.82 -6.617 1 95.5 73 GLY B C 1
ATOM 1504 O O . GLY B 1 73 ? 2.801 -10.859 -6.176 1 95.5 73 GLY B O 1
ATOM 1505 N N . GLY B 1 74 ? 4.352 -11 -7.828 1 96.75 74 GLY B N 1
ATOM 1506 C CA . GLY B 1 74 ? 3.338 -11.523 -8.734 1 96.75 74 GLY B CA 1
ATOM 1507 C C . GLY B 1 74 ? 2.338 -10.469 -9.172 1 96.75 74 GLY B C 1
ATOM 1508 O O . GLY B 1 74 ? 1.256 -10.805 -9.664 1 96.75 74 GLY B O 1
ATOM 1509 N N . CYS B 1 75 ? 2.643 -9.281 -9.125 1 95.88 75 CYS B N 1
ATOM 1510 C CA . CYS B 1 75 ? 1.689 -8.203 -9.367 1 95.88 75 CYS B CA 1
ATOM 1511 C C . CYS B 1 75 ? 1.134 -8.266 -10.781 1 95.88 75 CYS B C 1
ATOM 1513 O O . CYS B 1 75 ? -0.062 -8.062 -10.992 1 95.88 75 CYS B O 1
ATOM 1515 N N . HIS B 1 76 ? 1.997 -8.562 -11.727 1 97.5 76 HIS B N 1
ATOM 1516 C CA . HIS B 1 76 ? 1.515 -8.68 -13.094 1 97.5 76 HIS B CA 1
ATOM 1517 C C . HIS B 1 76 ? 0.572 -9.867 -13.242 1 97.5 76 HIS B C 1
ATOM 1519 O O . HIS B 1 76 ? -0.407 -9.805 -13.992 1 97.5 76 HIS B O 1
ATOM 1525 N N . ARG B 1 77 ? 0.805 -10.945 -12.547 1 97.94 77 ARG B N 1
ATOM 1526 C CA . ARG B 1 77 ? -0.089 -12.094 -12.57 1 97.94 77 ARG B CA 1
ATOM 1527 C C . ARG B 1 77 ? -1.451 -11.75 -11.984 1 97.94 77 ARG B C 1
ATOM 1529 O O . ARG B 1 77 ? -2.486 -12.031 -12.586 1 97.94 77 ARG B O 1
ATOM 1536 N N . PHE B 1 78 ? -1.446 -11.07 -10.906 1 97.56 78 PHE B N 1
ATOM 1537 C CA . PHE B 1 78 ? -2.697 -10.664 -10.273 1 97.56 78 PHE B CA 1
ATOM 1538 C C . PHE B 1 78 ? -3.494 -9.75 -11.195 1 97.56 78 PHE B C 1
ATOM 1540 O O . PHE B 1 78 ? -4.711 -9.898 -11.328 1 97.56 78 PHE B O 1
ATOM 1547 N N . GLN B 1 79 ? -2.797 -8.836 -11.781 1 97.5 79 GLN B N 1
ATOM 1548 C CA . GLN B 1 79 ? -3.477 -7.922 -12.703 1 97.5 79 GLN B CA 1
ATOM 1549 C C . GLN B 1 79 ? -4.074 -8.68 -13.883 1 97.5 79 GLN B C 1
ATOM 1551 O O . GLN B 1 79 ? -5.18 -8.367 -14.328 1 97.5 79 GLN B O 1
ATOM 1556 N N . ALA B 1 80 ? -3.338 -9.594 -14.359 1 98.19 80 ALA B N 1
ATOM 1557 C CA . ALA B 1 80 ? -3.834 -10.383 -15.484 1 98.19 80 ALA B CA 1
ATOM 1558 C C . ALA B 1 80 ? -5.121 -11.117 -15.117 1 98.19 80 ALA B C 1
ATOM 1560 O O . ALA B 1 80 ? -6.102 -11.078 -15.859 1 98.19 80 ALA B O 1
ATOM 1561 N N . TYR B 1 81 ? -5.156 -11.758 -13.977 1 97.69 81 TYR B N 1
ATOM 1562 C CA . TYR B 1 81 ? -6.344 -12.469 -13.516 1 97.69 81 TYR B CA 1
ATOM 1563 C C . TYR B 1 81 ? -7.5 -11.5 -13.281 1 97.69 81 TYR B C 1
ATOM 1565 O O . TYR B 1 81 ? -8.648 -11.805 -13.625 1 97.69 81 TYR B O 1
ATOM 1573 N N . ASP B 1 82 ? -7.188 -10.43 -12.711 1 96.88 82 ASP B N 1
ATOM 1574 C CA . ASP B 1 82 ? -8.203 -9.414 -12.445 1 96.88 82 ASP B CA 1
ATOM 1575 C C . ASP B 1 82 ? -8.859 -8.953 -13.75 1 96.88 82 ASP B C 1
ATOM 1577 O O . ASP B 1 82 ? -10.086 -8.859 -13.828 1 96.88 82 ASP B O 1
ATOM 1581 N N . ARG B 1 83 ? -8.062 -8.695 -14.703 1 97.19 83 ARG B N 1
ATOM 1582 C CA . ARG B 1 83 ? -8.57 -8.156 -15.961 1 97.19 83 ARG B CA 1
ATOM 1583 C C . ARG B 1 83 ? -9.406 -9.188 -16.703 1 97.19 83 ARG B C 1
ATOM 1585 O O . ARG B 1 83 ? -10.273 -8.836 -17.516 1 97.19 83 ARG B O 1
ATOM 1592 N N . LEU B 1 84 ? -9.141 -10.422 -16.453 1 96.88 84 LEU B N 1
ATOM 1593 C CA . LEU B 1 84 ? -9.93 -11.492 -17.062 1 96.88 84 LEU B CA 1
ATOM 1594 C C . LEU B 1 84 ? -11.148 -11.828 -16.219 1 96.88 84 LEU B C 1
ATOM 1596 O O . LEU B 1 84 ? -11.898 -12.75 -16.531 1 96.88 84 LEU B O 1
ATOM 1600 N N . ASN B 1 85 ? -11.312 -11.094 -15.062 1 95.75 85 ASN B N 1
ATOM 1601 C CA . ASN B 1 85 ? -12.43 -11.281 -14.141 1 95.75 85 ASN B CA 1
ATOM 1602 C C . ASN B 1 85 ? -12.461 -12.711 -13.594 1 95.75 85 ASN B C 1
ATOM 1604 O O . ASN B 1 85 ? -13.531 -13.32 -13.508 1 95.75 85 ASN B O 1
ATOM 1608 N N . THR B 1 86 ? -11.289 -13.203 -13.438 1 91.88 86 THR B N 1
ATOM 1609 C CA . THR B 1 86 ? -11.195 -14.5 -12.789 1 91.88 86 THR B CA 1
ATOM 1610 C C . THR B 1 86 ? -11.414 -14.375 -11.281 1 91.88 86 THR B C 1
ATOM 1612 O O . THR B 1 86 ? -10.938 -13.422 -10.656 1 91.88 86 THR B O 1
ATOM 1615 N N . ASP B 1 87 ? -12.023 -15.391 -10.672 1 93.38 87 ASP B N 1
ATOM 1616 C CA . ASP B 1 87 ? -12.398 -15.289 -9.266 1 93.38 87 ASP B CA 1
ATOM 1617 C C . ASP B 1 87 ? -11.289 -15.805 -8.352 1 93.38 87 ASP B C 1
ATOM 1619 O O . ASP B 1 87 ? -11.141 -15.344 -7.223 1 93.38 87 ASP B O 1
ATOM 1623 N N . LYS B 1 88 ? -10.516 -16.828 -8.93 1 96.75 88 LYS B N 1
ATOM 1624 C CA . LYS B 1 88 ? -9.547 -17.484 -8.062 1 96.75 88 LYS B CA 1
ATOM 1625 C C . LYS B 1 88 ? -8.18 -17.578 -8.734 1 96.75 88 LYS B C 1
ATOM 1627 O O . LYS B 1 88 ? -8.078 -17.516 -9.961 1 96.75 88 LYS B O 1
ATOM 1632 N N . ILE B 1 89 ? -7.25 -17.703 -7.977 1 96.56 89 ILE B N 1
ATOM 1633 C CA . ILE B 1 89 ? -5.871 -17.859 -8.43 1 96.56 89 ILE B CA 1
ATOM 1634 C C . ILE B 1 89 ? -5.16 -18.906 -7.586 1 96.56 89 ILE B C 1
ATOM 1636 O O . ILE B 1 89 ? -5.336 -18.969 -6.367 1 96.56 89 ILE B O 1
ATOM 1640 N N . LEU B 1 90 ? -4.453 -19.75 -8.273 1 96.44 90 LEU B N 1
ATOM 1641 C CA . LEU B 1 90 ? -3.629 -20.719 -7.566 1 96.44 90 LEU B CA 1
ATOM 1642 C C . LEU B 1 90 ? -2.443 -20.047 -6.891 1 96.44 90 LEU B C 1
ATOM 1644 O O . LEU B 1 90 ? -1.699 -19.297 -7.535 1 96.44 90 LEU B O 1
ATOM 1648 N N . CYS B 1 91 ? -2.24 -20.359 -5.59 1 97.75 91 CYS B N 1
ATOM 1649 C CA . CYS B 1 91 ? -1.188 -19.719 -4.812 1 97.75 91 CYS B CA 1
ATOM 1650 C C . CYS B 1 91 ? -0.356 -20.75 -4.059 1 97.75 91 CYS B C 1
ATOM 1652 O O . CYS B 1 91 ? -0.86 -21.812 -3.695 1 97.75 91 CYS B O 1
ATOM 1654 N N . ARG B 1 92 ? 0.817 -20.438 -3.898 1 97.62 92 ARG B N 1
ATOM 1655 C CA . ARG B 1 92 ? 1.667 -21.156 -2.953 1 97.62 92 ARG B CA 1
ATOM 1656 C C . ARG B 1 92 ? 1.644 -20.484 -1.581 1 97.62 92 ARG B C 1
ATOM 1658 O O . ARG B 1 92 ? 2.053 -19.328 -1.439 1 97.62 92 ARG B O 1
ATOM 1665 N N . LEU B 1 93 ? 1.169 -21.203 -0.584 1 98.06 93 LEU B N 1
ATOM 1666 C CA . LEU B 1 93 ? 0.96 -20.625 0.745 1 98.06 93 LEU B CA 1
ATOM 1667 C C . LEU B 1 93 ? 2.209 -20.797 1.604 1 98.06 93 LEU B C 1
ATOM 1669 O O . LEU B 1 93 ? 2.73 -21.906 1.751 1 98.06 93 LEU B O 1
ATOM 1673 N N . ILE B 1 94 ? 2.674 -19.734 2.148 1 97.38 94 ILE B N 1
ATOM 1674 C CA . ILE B 1 94 ? 3.859 -19.703 3 1 97.38 94 ILE B CA 1
ATOM 1675 C C . ILE B 1 94 ? 3.479 -19.219 4.398 1 97.38 94 ILE B C 1
ATOM 1677 O O . ILE B 1 94 ? 3.193 -18.047 4.594 1 97.38 94 ILE B O 1
ATOM 1681 N N . PRO B 1 95 ? 3.436 -20.109 5.328 1 97.06 95 PRO B N 1
ATOM 1682 C CA . PRO B 1 95 ? 3.18 -19.656 6.695 1 97.06 95 PRO B CA 1
ATOM 1683 C C . PRO B 1 95 ? 4.195 -18.609 7.164 1 97.06 95 PRO B C 1
ATOM 1685 O O . PRO B 1 95 ? 5.398 -18.781 6.965 1 97.06 95 PRO B O 1
ATOM 1688 N N . CYS B 1 96 ? 3.748 -17.562 7.785 1 97.19 96 CYS B N 1
ATOM 1689 C CA . CYS B 1 96 ? 4.586 -16.422 8.156 1 97.19 96 CYS B CA 1
ATOM 1690 C C . CYS B 1 96 ? 4.188 -15.883 9.523 1 97.19 96 CYS B C 1
ATOM 1692 O O . CYS B 1 96 ? 3.041 -16.031 9.945 1 97.19 96 CYS B O 1
ATOM 1694 N N . THR B 1 97 ? 5.168 -15.32 10.203 1 96.94 97 THR B N 1
ATOM 1695 C CA . THR B 1 97 ? 4.906 -14.594 11.438 1 96.94 97 THR B CA 1
ATOM 1696 C C . THR B 1 97 ? 4.719 -13.102 11.156 1 96.94 97 THR B C 1
ATOM 1698 O O . THR B 1 97 ? 4.98 -12.641 10.039 1 96.94 97 THR B O 1
ATOM 1701 N N . VAL B 1 98 ? 4.289 -12.398 12.148 1 96.75 98 VAL B N 1
ATOM 1702 C CA . VAL B 1 98 ? 4.121 -10.953 12.016 1 96.75 98 VAL B CA 1
ATOM 1703 C C . VAL B 1 98 ? 5.48 -10.297 11.789 1 96.75 98 VAL B C 1
ATOM 1705 O O . VAL B 1 98 ? 5.594 -9.352 11 1 96.75 98 VAL B O 1
ATOM 1708 N N . ASP B 1 99 ? 6.5 -10.758 12.492 1 97.31 99 ASP B N 1
ATOM 1709 C CA . ASP B 1 99 ? 7.844 -10.219 12.312 1 97.31 99 ASP B CA 1
ATOM 1710 C C . ASP B 1 99 ? 8.32 -10.398 10.875 1 97.31 99 ASP B C 1
ATOM 1712 O O . ASP B 1 99 ? 8.984 -9.523 10.32 1 97.31 99 ASP B O 1
ATOM 1716 N N . GLN B 1 100 ? 8.031 -11.547 10.344 1 97.56 100 GLN B N 1
ATOM 1717 C CA . GLN B 1 100 ? 8.391 -11.766 8.945 1 97.56 100 GLN B CA 1
ATOM 1718 C C . GLN B 1 100 ? 7.613 -10.836 8.023 1 97.56 100 GLN B C 1
ATOM 1720 O O . GLN B 1 100 ? 8.164 -10.312 7.051 1 97.56 100 GLN B O 1
ATOM 1725 N N . LEU B 1 101 ? 6.363 -10.609 8.312 1 98.06 101 LEU B N 1
ATOM 1726 C CA . LEU B 1 101 ? 5.582 -9.641 7.547 1 98.06 101 LEU B CA 1
ATOM 1727 C C . LEU B 1 101 ? 6.234 -8.266 7.59 1 98.06 101 LEU B C 1
ATOM 1729 O O . LEU B 1 101 ? 6.332 -7.59 6.562 1 98.06 101 LEU B O 1
ATOM 1733 N N . LYS B 1 102 ? 6.699 -7.918 8.766 1 98.06 102 LYS B N 1
ATOM 1734 C CA . LYS B 1 102 ? 7.398 -6.648 8.922 1 98.06 102 LYS B CA 1
ATOM 1735 C C . LYS B 1 102 ? 8.602 -6.562 7.988 1 98.06 102 LYS B C 1
ATOM 1737 O O . LYS B 1 102 ? 8.852 -5.52 7.383 1 98.06 102 LYS B O 1
ATOM 1742 N N . LEU B 1 103 ? 9.312 -7.574 7.879 1 97.75 103 LEU B N 1
ATOM 1743 C CA . LEU B 1 103 ? 10.492 -7.625 7.023 1 97.75 103 LEU B CA 1
ATOM 1744 C C . LEU B 1 103 ? 10.109 -7.484 5.555 1 97.75 103 LEU B C 1
ATOM 1746 O O . LEU B 1 103 ? 10.766 -6.762 4.805 1 97.75 103 LEU B O 1
ATOM 1750 N N . TYR B 1 104 ? 9.094 -8.188 5.148 1 97.75 104 TYR B N 1
ATOM 1751 C CA . TYR B 1 104 ? 8.648 -8.102 3.762 1 97.75 104 TYR B CA 1
ATOM 1752 C C . TYR B 1 104 ? 8.203 -6.684 3.426 1 97.75 104 TYR B C 1
ATOM 1754 O O . TYR B 1 104 ? 8.547 -6.152 2.367 1 97.75 104 TYR B O 1
ATOM 1762 N N . LEU B 1 105 ? 7.465 -6.074 4.332 1 97.94 105 LEU B N 1
ATOM 1763 C CA . LEU B 1 105 ? 7.055 -4.684 4.156 1 97.94 105 LEU B CA 1
ATOM 1764 C C . LEU B 1 105 ? 8.266 -3.766 4.051 1 97.94 105 LEU B C 1
ATOM 1766 O O . LEU B 1 105 ? 8.352 -2.957 3.123 1 97.94 105 LEU B O 1
ATOM 1770 N N . GLY B 1 106 ? 9.125 -3.891 4.926 1 97.81 106 GLY B N 1
ATOM 1771 C CA . GLY B 1 106 ? 10.32 -3.07 4.902 1 97.81 106 GLY B CA 1
ATOM 1772 C C . GLY B 1 106 ? 11.133 -3.234 3.629 1 97.81 106 GLY B C 1
ATOM 1773 O O . GLY B 1 106 ? 11.664 -2.26 3.098 1 97.81 106 GLY B O 1
ATOM 1774 N N . SER B 1 107 ? 11.242 -4.422 3.131 1 96.5 107 SER B N 1
ATOM 1775 C CA . SER B 1 107 ? 12.023 -4.723 1.938 1 96.5 107 SER B CA 1
ATOM 1776 C C . SER B 1 107 ? 11.422 -4.074 0.698 1 96.5 107 SER B C 1
ATOM 1778 O O . SER B 1 107 ? 12.078 -3.977 -0.341 1 96.5 107 SER B O 1
ATOM 1780 N N . SER B 1 108 ? 10.219 -3.621 0.765 1 96.06 108 SER B N 1
ATOM 1781 C CA . SER B 1 108 ? 9.539 -3.016 -0.374 1 96.06 108 SER B CA 1
ATOM 1782 C C . SER B 1 108 ? 9.906 -1.544 -0.523 1 96.06 108 SER B C 1
ATOM 1784 O O . SER B 1 108 ? 9.5 -0.888 -1.483 1 96.06 108 SER B O 1
ATOM 1786 N N . ALA B 1 109 ? 10.703 -1.002 0.361 1 96.19 109 ALA B N 1
ATOM 1787 C CA . ALA B 1 109 ? 11.109 0.399 0.317 1 96.19 109 ALA B CA 1
ATOM 1788 C C . ALA B 1 109 ? 11.758 0.739 -1.023 1 96.19 109 ALA B C 1
ATOM 1790 O O . ALA B 1 109 ? 11.438 1.767 -1.628 1 96.19 109 ALA B O 1
ATOM 1791 N N . GLU B 1 110 ? 12.602 -0.076 -1.501 1 92.25 110 GLU B N 1
ATOM 1792 C CA . GLU B 1 110 ? 13.297 0.187 -2.756 1 92.25 110 GLU B CA 1
ATOM 1793 C C . GLU B 1 110 ? 12.328 0.22 -3.932 1 92.25 110 GLU B C 1
ATOM 1795 O O . GLU B 1 110 ? 12.469 1.049 -4.836 1 92.25 110 GLU B O 1
ATOM 1800 N N . THR B 1 111 ? 11.406 -0.672 -3.885 1 90.94 111 THR B N 1
ATOM 1801 C CA . THR B 1 111 ? 10.398 -0.719 -4.934 1 90.94 111 THR B CA 1
ATOM 1802 C C . THR B 1 111 ? 9.609 0.586 -4.984 1 90.94 111 THR B C 1
ATOM 1804 O O . THR B 1 111 ? 9.336 1.112 -6.066 1 90.94 111 THR B O 1
ATOM 1807 N N . LEU B 1 112 ? 9.289 1.098 -3.816 1 93.38 112 LEU B N 1
ATOM 1808 C CA . LEU B 1 112 ? 8.531 2.34 -3.727 1 93.38 112 LEU B CA 1
ATOM 1809 C C . LEU B 1 112 ? 9.336 3.512 -4.277 1 93.38 112 LEU B C 1
ATOM 1811 O O . LEU B 1 112 ? 8.773 4.434 -4.871 1 93.38 112 LEU B O 1
ATOM 1815 N N . LEU B 1 113 ? 10.609 3.402 -4.18 1 93 113 LEU B N 1
ATOM 1816 C CA . LEU B 1 113 ? 11.469 4.504 -4.605 1 93 113 LEU B CA 1
ATOM 1817 C C . LEU B 1 113 ? 11.805 4.387 -6.09 1 93 113 LEU B C 1
ATOM 1819 O O . LEU B 1 113 ? 12.336 5.328 -6.684 1 93 113 LEU B O 1
ATOM 1823 N N . GLU B 1 114 ? 11.539 3.26 -6.727 1 83 114 GLU B N 1
ATOM 1824 C CA . GLU B 1 114 ? 11.758 3.068 -8.156 1 83 114 GLU B CA 1
ATOM 1825 C C . GLU B 1 114 ? 10.586 3.611 -8.969 1 83 114 GLU B C 1
ATOM 1827 O O . GLU B 1 114 ? 10.727 3.887 -10.164 1 83 114 GLU B O 1
ATOM 1832 N N . ARG B 1 115 ? 9.398 3.514 -8.477 1 63.5 115 ARG B N 1
ATOM 1833 C CA . ARG B 1 115 ? 8.188 3.953 -9.156 1 63.5 115 ARG B CA 1
ATOM 1834 C C . ARG B 1 115 ? 8.234 5.449 -9.445 1 63.5 115 ARG B C 1
ATOM 1836 O O . ARG B 1 115 ? 7.531 5.938 -10.336 1 63.5 115 ARG B O 1
ATOM 1843 N N . ILE B 1 116 ? 9.016 6.141 -8.648 1 48 116 ILE B N 1
ATOM 1844 C CA . ILE B 1 116 ? 8.914 7.582 -8.852 1 48 116 ILE B CA 1
ATOM 1845 C C . ILE B 1 116 ? 10.023 8.047 -9.797 1 48 116 ILE B C 1
ATOM 1847 O O . ILE B 1 116 ? 11.18 7.645 -9.656 1 48 116 ILE B O 1
#